Protein AF-A0A225SNB5-F1 (afdb_monomer_lite)

Foldseek 3Di:
DEFEADAPDDRVVVRVVVVCVVVVPDQWYHYALAGIDGDDPDPVNRVVVVVVCCVVVDFDQPFDQADFPEAPCQVVVVVLQKHADPDSLLQCCQAGPLNVVCQQPPVARHLQLCLQQHVGAAEAELPDDSVSSNVSSVVPGQWHRYHSRGIIGGPPRDPSNVVSSVVVSVVSSRDDSPDDGDGDDPVSSCVSHPDDVSVVVVVVD

pLDDT: mean 92.1, std 8.34, range [50.81, 98.38]

Structure (mmCIF, N/CA/C/O backbone):
data_AF-A0A225SNB5-F1
#
_entry.id   AF-A0A225SNB5-F1
#
loop_
_atom_site.group_PDB
_atom_site.id
_atom_site.type_symbol
_atom_site.label_atom_id
_atom_site.label_alt_id
_atom_site.label_comp_id
_atom_site.label_asym_id
_atom_site.label_entity_id
_atom_site.label_seq_id
_atom_site.pdbx_PDB_ins_code
_atom_site.Cartn_x
_atom_site.Cartn_y
_atom_site.Cartn_z
_atom_site.occupancy
_atom_site.B_iso_or_equiv
_atom_site.auth_seq_id
_atom_site.auth_comp_id
_atom_site.auth_asym_id
_atom_site.auth_atom_id
_atom_site.pdbx_PDB_model_num
ATOM 1 N N . MET A 1 1 ? -14.770 7.848 17.553 1.00 93.75 1 MET A N 1
ATOM 2 C CA . MET A 1 1 ? -13.544 8.355 18.218 1.00 93.75 1 MET A CA 1
ATOM 3 C C . MET A 1 1 ? -12.377 8.302 17.244 1.00 93.75 1 MET A C 1
ATOM 5 O O . MET A 1 1 ? -12.422 7.474 16.345 1.00 93.75 1 MET A O 1
ATOM 9 N N . TYR A 1 2 ? -11.371 9.167 17.389 1.00 95.81 2 TYR A N 1
ATOM 10 C CA . TYR A 1 2 ? -10.174 9.181 16.541 1.00 95.81 2 TYR A CA 1
ATOM 11 C C . TYR A 1 2 ? -8.919 9.073 17.408 1.00 95.81 2 TYR A C 1
ATOM 13 O O . TYR A 1 2 ? -8.834 9.749 18.431 1.00 95.81 2 TYR A O 1
ATOM 21 N N . ILE A 1 3 ? -7.979 8.225 17.001 1.00 96.62 3 ILE A N 1
ATOM 22 C CA . ILE A 1 3 ? -6.701 7.987 17.671 1.00 96.62 3 ILE A CA 1
ATOM 23 C C . ILE A 1 3 ? -5.590 8.347 16.690 1.00 96.62 3 ILE A C 1
ATOM 25 O O . ILE A 1 3 ? -5.627 7.922 15.531 1.00 96.62 3 ILE A O 1
ATOM 29 N N . ASP A 1 4 ? -4.615 9.125 17.161 1.00 96.50 4 ASP A N 1
ATOM 30 C CA . ASP A 1 4 ? -3.393 9.411 16.411 1.00 96.50 4 ASP A CA 1
ATOM 31 C C . ASP A 1 4 ? -2.600 8.133 16.104 1.00 96.50 4 ASP A C 1
ATOM 33 O O . ASP A 1 4 ? -2.956 7.029 16.518 1.00 96.50 4 ASP A O 1
ATOM 37 N N . TYR A 1 5 ? -1.539 8.261 15.312 1.00 96.12 5 TYR A N 1
ATOM 38 C CA . TYR A 1 5 ? -0.758 7.096 14.935 1.00 96.12 5 TYR A CA 1
ATOM 39 C C . TYR A 1 5 ? 0.034 6.573 16.138 1.00 96.12 5 TYR A C 1
ATOM 41 O O . TYR A 1 5 ? 0.723 7.324 16.824 1.00 96.12 5 TYR A O 1
ATOM 49 N N . PHE A 1 6 ? -0.051 5.262 16.348 1.00 95.12 6 PHE A N 1
ATOM 50 C CA . PHE A 1 6 ? 0.805 4.503 17.249 1.00 95.12 6 PHE A CA 1
ATOM 51 C C . PHE A 1 6 ? 1.236 3.228 16.530 1.00 95.12 6 PHE A C 1
ATOM 53 O O . PHE A 1 6 ? 0.490 2.674 15.712 1.00 95.12 6 PHE A O 1
ATOM 60 N N . LYS A 1 7 ? 2.431 2.730 16.857 1.00 91.94 7 LYS A N 1
ATOM 61 C CA . LYS A 1 7 ? 2.931 1.471 16.306 1.00 91.94 7 LYS A CA 1
ATOM 62 C C . LYS A 1 7 ? 1.950 0.325 16.623 1.00 91.94 7 LYS A C 1
ATOM 64 O O . LYS A 1 7 ? 1.505 0.221 17.773 1.00 91.94 7 LYS A O 1
ATOM 69 N N . PRO A 1 8 ? 1.599 -0.535 15.643 1.00 92.38 8 PRO A N 1
ATOM 70 C CA . PRO A 1 8 ? 0.761 -1.701 15.898 1.00 92.38 8 PRO A CA 1
ATOM 71 C C . PRO A 1 8 ? 1.320 -2.556 17.041 1.00 92.38 8 PRO A C 1
ATOM 73 O O . PRO A 1 8 ? 2.519 -2.822 17.107 1.00 92.38 8 PRO A O 1
ATOM 76 N N . GLY A 1 9 ? 0.435 -2.997 17.937 1.00 91.00 9 GLY A N 1
ATOM 77 C CA . GLY A 1 9 ? 0.791 -3.769 19.126 1.00 91.00 9 GLY A CA 1
ATOM 78 C C . GLY A 1 9 ? 0.444 -3.041 20.424 1.00 91.00 9 GLY A C 1
ATOM 79 O O . GLY A 1 9 ? -0.611 -2.416 20.536 1.00 91.00 9 GLY A O 1
ATOM 80 N N . ALA A 1 10 ? 1.319 -3.165 21.424 1.00 92.31 10 ALA A N 1
ATOM 81 C CA . ALA A 1 10 ? 1.055 -2.714 22.791 1.00 92.31 10 ALA A CA 1
ATOM 82 C C . ALA A 1 10 ? 0.823 -1.197 22.906 1.00 92.31 10 ALA A C 1
ATOM 84 O O . ALA A 1 10 ? -0.052 -0.775 23.667 1.00 92.31 10 ALA A O 1
ATOM 85 N N . ASP A 1 11 ? 1.558 -0.392 22.135 1.00 94.12 11 ASP A N 1
ATOM 86 C CA . ASP A 1 11 ? 1.460 1.072 22.173 1.00 94.12 11 ASP A CA 1
ATOM 87 C C . ASP A 1 11 ? 0.075 1.531 21.700 1.00 94.12 11 ASP A C 1
ATOM 89 O O . ASP A 1 11 ? -0.633 2.246 22.413 1.00 94.12 11 ASP A O 1
ATOM 93 N N . LEU A 1 12 ? -0.358 1.028 20.539 1.00 95.75 12 LEU A N 1
ATOM 94 C CA . LEU A 1 12 ? -1.687 1.282 19.992 1.00 95.75 12 LEU A CA 1
ATOM 95 C C . LEU A 1 12 ? -2.801 0.774 20.918 1.00 95.75 12 LEU A C 1
ATOM 97 O O . LEU A 1 12 ? -3.754 1.503 21.184 1.00 95.75 12 LEU A O 1
ATOM 101 N N . ALA A 1 13 ? -2.677 -0.446 21.451 1.00 95.31 13 ALA A N 1
ATOM 102 C CA . ALA A 1 13 ? -3.666 -1.007 22.372 1.00 95.31 13 ALA A CA 1
ATOM 103 C C . ALA A 1 13 ? -3.816 -0.151 23.641 1.00 95.31 13 ALA A C 1
ATOM 105 O O . ALA A 1 13 ? -4.933 0.105 24.097 1.00 95.31 13 ALA A O 1
ATOM 106 N N . THR A 1 14 ? -2.700 0.345 24.179 1.00 96.69 14 THR A N 1
ATOM 107 C CA . THR A 1 14 ? -2.699 1.241 25.339 1.00 96.69 14 THR A CA 1
ATOM 108 C C . THR A 1 14 ? -3.377 2.567 25.006 1.00 96.69 14 THR A C 1
ATOM 110 O O . THR A 1 14 ? -4.238 3.010 25.766 1.00 96.69 14 THR A O 1
ATOM 113 N N . ALA A 1 15 ? -3.043 3.182 23.867 1.00 96.06 15 ALA A N 1
ATOM 114 C CA . ALA A 1 15 ? -3.644 4.442 23.433 1.00 96.06 15 ALA A CA 1
ATOM 115 C C . ALA A 1 15 ? -5.166 4.326 23.253 1.00 96.06 15 ALA A C 1
ATOM 117 O O . ALA A 1 15 ? -5.916 5.153 23.776 1.00 96.06 15 ALA A O 1
ATOM 118 N N . VAL A 1 16 ? -5.629 3.261 22.590 1.00 96.06 16 VAL A N 1
ATOM 119 C CA . VAL A 1 16 ? -7.058 2.963 22.424 1.00 96.06 16 VAL A CA 1
ATOM 120 C C . VAL A 1 16 ? -7.731 2.786 23.787 1.00 96.06 16 VAL A C 1
ATOM 122 O O . VAL A 1 16 ? -8.731 3.446 24.065 1.00 96.06 16 VAL A O 1
ATOM 125 N N . PHE A 1 17 ? -7.164 1.964 24.676 1.00 94.94 17 PHE A N 1
ATOM 126 C CA . PHE A 1 17 ? -7.737 1.697 25.997 1.00 94.94 17 PHE A CA 1
ATOM 127 C C . PHE A 1 17 ? -7.892 2.962 26.851 1.00 94.94 17 PHE A C 1
ATOM 129 O O . PHE A 1 17 ? -8.927 3.141 27.494 1.00 94.94 17 PHE A O 1
ATOM 136 N N . GLN A 1 18 ? -6.897 3.856 26.861 1.00 94.56 18 GLN A N 1
ATOM 137 C CA . GLN A 1 18 ? -6.992 5.092 27.645 1.00 94.56 18 GLN A CA 1
ATOM 138 C C . GLN A 1 18 ? -8.097 6.020 27.137 1.00 94.56 18 GLN A C 1
ATOM 140 O O . GLN A 1 18 ? -8.750 6.672 27.945 1.00 94.56 18 GLN A O 1
ATOM 145 N N . GLN A 1 19 ? -8.346 6.052 25.828 1.00 93.56 19 GLN A N 1
ATOM 146 C CA . GLN A 1 19 ? -9.396 6.891 25.253 1.00 93.56 19 GLN A CA 1
ATOM 147 C C . GLN A 1 19 ? -10.796 6.293 25.466 1.00 93.56 19 GLN A C 1
ATOM 149 O O . GLN A 1 19 ? -11.712 7.016 25.858 1.00 93.56 19 GLN A O 1
ATOM 154 N N . ILE A 1 20 ? -10.953 4.969 25.325 1.00 93.75 20 ILE A N 1
ATOM 155 C CA . ILE A 1 20 ? -12.235 4.277 25.570 1.00 93.75 20 ILE A CA 1
ATOM 156 C C . ILE A 1 20 ? -12.733 4.496 27.006 1.00 93.75 20 ILE A C 1
ATOM 158 O O . ILE A 1 20 ? -13.929 4.658 27.216 1.00 93.75 20 ILE A O 1
ATOM 162 N N . LYS A 1 21 ? -11.847 4.584 28.010 1.00 93.44 21 LYS A N 1
ATOM 163 C CA . LYS A 1 21 ? -12.256 4.865 29.404 1.00 93.44 21 LYS A CA 1
ATOM 164 C C . LYS A 1 21 ? -13.084 6.138 29.566 1.00 93.44 21 LYS A C 1
ATOM 166 O O . LYS A 1 21 ? -13.877 6.229 30.500 1.00 93.44 21 LYS A O 1
ATOM 171 N N . HIS A 1 22 ? -12.867 7.125 28.704 1.00 93.00 22 HIS A N 1
ATOM 172 C CA . HIS A 1 22 ? -13.586 8.395 28.738 1.00 93.00 22 HIS A CA 1
ATOM 173 C C . HIS A 1 22 ? -14.871 8.369 27.901 1.00 93.00 22 HIS A C 1
ATOM 175 O O . HIS A 1 22 ? -15.722 9.237 28.078 1.00 93.00 22 HIS A O 1
ATOM 181 N N . VAL A 1 23 ? -15.020 7.380 27.013 1.00 91.81 23 VAL A N 1
ATOM 182 C CA . VAL A 1 23 ? -16.173 7.193 26.124 1.00 91.81 23 VAL A CA 1
ATOM 183 C C . VAL A 1 23 ? -16.499 5.691 26.050 1.00 91.81 23 VAL A C 1
ATOM 185 O O . VAL A 1 23 ? -16.199 5.051 25.042 1.00 91.81 23 VAL A O 1
ATOM 188 N N . PRO A 1 24 ? -17.055 5.096 27.123 1.00 84.94 24 PRO A N 1
ATOM 189 C CA . PRO A 1 24 ? -17.198 3.641 27.234 1.00 84.94 24 PRO A CA 1
ATOM 190 C C . PRO A 1 24 ? -18.143 3.042 26.186 1.00 84.94 24 PRO A C 1
ATOM 192 O O . PRO A 1 24 ? -17.931 1.911 25.765 1.00 84.94 24 PRO A O 1
ATOM 195 N N . ASP A 1 25 ? -19.120 3.819 25.713 1.00 90.44 25 ASP A N 1
ATOM 196 C CA . ASP A 1 25 ? -20.120 3.388 24.726 1.00 90.44 25 ASP A CA 1
ATOM 197 C C . ASP A 1 25 ? -19.675 3.653 23.272 1.00 90.44 25 ASP A C 1
ATOM 199 O O . ASP A 1 25 ? -20.495 3.786 22.363 1.00 90.44 25 ASP A O 1
ATOM 203 N N . VAL A 1 26 ? -18.368 3.814 23.026 1.00 94.38 26 VAL A N 1
ATOM 204 C CA . VAL A 1 26 ? -17.851 4.057 21.674 1.00 94.38 26 VAL A CA 1
ATOM 205 C C . VAL A 1 26 ? -17.952 2.802 20.803 1.00 94.38 26 VAL A C 1
ATOM 207 O O . VAL A 1 26 ? -17.266 1.811 21.021 1.00 94.38 26 VAL A O 1
ATOM 210 N N . GLU A 1 27 ? -18.755 2.879 19.745 1.00 95.44 27 GLU A N 1
ATOM 211 C CA . GLU A 1 27 ? -18.908 1.790 18.769 1.00 95.44 27 GLU A CA 1
ATOM 212 C C . GLU A 1 27 ? -17.786 1.770 17.713 1.00 95.44 27 GLU A C 1
ATOM 214 O O . GLU A 1 27 ? -17.454 0.719 17.170 1.00 95.44 27 GLU A O 1
ATOM 219 N N . VAL A 1 28 ? -17.198 2.933 17.393 1.00 97.06 28 VAL A N 1
ATOM 220 C CA . VAL A 1 28 ? -16.209 3.076 16.308 1.00 97.06 28 VAL A CA 1
ATOM 221 C C . VAL A 1 28 ? -14.996 3.892 16.740 1.00 97.06 28 VAL A C 1
ATOM 223 O O . VAL A 1 28 ? -15.100 5.066 17.132 1.00 97.06 28 VAL A O 1
ATOM 226 N N . VAL A 1 29 ? -13.820 3.292 16.572 1.00 97.31 29 VAL A N 1
ATOM 227 C CA . VAL A 1 29 ? -12.518 3.919 16.798 1.00 97.31 29 VAL A CA 1
ATOM 228 C C . VAL A 1 29 ? -11.741 3.967 15.489 1.00 97.31 29 VAL A C 1
ATOM 230 O O . VAL A 1 29 ? -11.302 2.939 14.988 1.00 97.31 29 VAL A O 1
ATOM 233 N N . PHE A 1 30 ? -11.550 5.163 14.938 1.00 97.12 30 PHE A N 1
ATOM 234 C CA . PHE A 1 30 ? -10.682 5.387 13.786 1.00 97.12 30 PHE A CA 1
ATOM 235 C C . PHE A 1 30 ? -9.234 5.520 14.241 1.00 97.12 30 PHE A C 1
ATOM 237 O O . PHE A 1 30 ? -8.935 6.269 15.171 1.00 97.12 30 PHE A O 1
ATOM 244 N N . LEU A 1 31 ? -8.346 4.810 13.559 1.00 96.94 31 LEU A N 1
ATOM 245 C CA . LEU A 1 31 ? -6.921 4.754 13.837 1.00 96.94 31 LEU A CA 1
ATOM 246 C C . LEU A 1 31 ? -6.179 5.409 12.675 1.00 96.94 31 LEU A C 1
ATOM 248 O O . LEU A 1 31 ? -6.214 4.914 11.541 1.00 96.94 31 LEU A O 1
ATOM 252 N N . LYS A 1 32 ? -5.519 6.535 12.951 1.00 96.25 32 LYS A N 1
ATOM 253 C CA . LYS A 1 32 ? -4.718 7.257 11.963 1.00 96.25 32 LYS A CA 1
ATOM 254 C C . LYS A 1 32 ? -3.707 6.314 11.309 1.00 96.25 32 LYS A C 1
ATOM 256 O O . LYS A 1 32 ? -2.982 5.615 12.010 1.00 96.25 32 LYS A O 1
ATOM 261 N N . ASN A 1 33 ? -3.668 6.308 9.974 1.00 95.00 33 ASN A N 1
ATOM 262 C CA . ASN A 1 33 ? -2.740 5.488 9.185 1.00 95.00 33 ASN A CA 1
ATOM 263 C C . ASN A 1 33 ? -2.816 3.975 9.499 1.00 95.00 33 ASN A C 1
ATOM 265 O O . ASN A 1 33 ? -1.839 3.258 9.327 1.00 95.00 33 ASN A O 1
ATOM 269 N N . HIS A 1 34 ? -3.979 3.480 9.940 1.00 94.00 34 HIS A N 1
ATOM 270 C CA . HIS A 1 34 ? -4.204 2.063 10.259 1.00 94.00 34 HIS A CA 1
ATOM 271 C C . HIS A 1 34 ? -5.532 1.547 9.713 1.00 94.00 34 HIS A C 1
ATOM 273 O O . HIS A 1 34 ? -5.556 0.623 8.909 1.00 94.00 34 HIS A O 1
ATOM 279 N N . GLY A 1 35 ? -6.647 2.138 10.145 1.00 92.88 35 GLY A N 1
ATOM 280 C CA . GLY A 1 35 ? -7.977 1.613 9.844 1.00 92.88 35 GLY A CA 1
ATOM 281 C C . GLY A 1 35 ? -8.999 1.990 10.907 1.00 92.88 35 GLY A C 1
ATOM 282 O O . GLY A 1 35 ? -8.974 3.100 11.436 1.00 92.88 35 GLY A O 1
ATOM 283 N N . ALA A 1 36 ? -9.910 1.073 11.223 1.00 95.69 36 ALA A N 1
ATOM 284 C CA . ALA A 1 36 ? -10.910 1.271 12.264 1.00 95.69 36 ALA A CA 1
ATOM 285 C C . ALA A 1 36 ? -11.127 -0.004 13.084 1.00 95.69 36 ALA A C 1
ATOM 287 O O . ALA A 1 36 ? -11.029 -1.112 12.563 1.00 95.69 36 ALA A O 1
ATOM 288 N N . VAL A 1 37 ? -11.459 0.173 14.360 1.00 95.75 37 VAL A N 1
ATOM 289 C CA . VAL A 1 37 ? -11.952 -0.879 15.253 1.00 95.75 37 VAL A CA 1
ATOM 290 C C . VAL A 1 37 ? -13.430 -0.619 15.504 1.00 95.75 37 VAL A C 1
ATOM 292 O O . VAL A 1 37 ? -13.813 0.507 15.830 1.00 95.75 37 VAL A O 1
ATOM 295 N N . ILE A 1 38 ? -14.246 -1.657 15.334 1.00 96.56 38 ILE A N 1
ATOM 296 C CA . ILE A 1 38 ? -15.695 -1.608 15.530 1.00 96.56 38 ILE A CA 1
ATOM 297 C C . ILE A 1 38 ? -16.048 -2.554 16.675 1.00 96.56 38 ILE A C 1
ATOM 299 O O . ILE A 1 38 ? -15.651 -3.719 16.656 1.00 96.56 38 ILE A O 1
ATOM 303 N N . GLY A 1 39 ? -16.769 -2.037 17.664 1.00 94.50 39 GLY A N 1
ATOM 304 C CA . GLY A 1 39 ? -17.317 -2.797 18.781 1.00 94.50 39 GLY A CA 1
ATOM 305 C C . GLY A 1 39 ? -18.839 -2.876 18.697 1.00 94.50 39 GLY A C 1
ATOM 306 O O . GLY A 1 39 ? -19.487 -1.950 18.214 1.00 94.50 39 GLY A O 1
ATOM 307 N N . GLY A 1 40 ? -19.395 -3.984 19.171 1.00 94.19 40 GLY A N 1
ATOM 308 C CA . GLY A 1 40 ? -20.830 -4.220 19.279 1.00 94.19 40 GLY A CA 1
ATOM 309 C C . GLY A 1 40 ? -21.096 -5.408 20.200 1.00 94.19 40 GLY A C 1
ATOM 310 O O . GLY A 1 40 ? -20.180 -6.180 20.494 1.00 94.19 40 GLY A O 1
ATOM 311 N N . ASP A 1 41 ? -22.336 -5.540 20.661 1.00 95.56 41 ASP A N 1
ATOM 312 C CA . ASP A 1 41 ? -22.747 -6.613 21.579 1.00 95.56 41 ASP A CA 1
ATOM 313 C C . ASP A 1 41 ? -22.726 -7.996 20.905 1.00 95.56 41 ASP A C 1
ATOM 315 O O . ASP A 1 41 ? -22.591 -9.028 21.563 1.00 95.56 41 ASP A O 1
ATOM 319 N N . ASP A 1 42 ? -22.842 -8.017 19.577 1.00 97.00 42 ASP A N 1
ATOM 320 C CA . ASP A 1 42 ? -22.893 -9.214 18.751 1.00 97.00 42 ASP A CA 1
ATOM 321 C C . ASP A 1 42 ? -22.366 -8.951 17.327 1.00 97.00 42 ASP A C 1
ATOM 323 O O . ASP A 1 42 ? -21.997 -7.841 16.942 1.00 97.00 42 ASP A O 1
ATOM 327 N N . VAL A 1 43 ? -22.312 -10.003 16.512 1.00 97.62 43 VAL A N 1
ATOM 328 C CA . VAL A 1 43 ? -21.827 -9.903 15.127 1.00 97.62 43 VAL A CA 1
ATOM 329 C C . VAL A 1 43 ? -22.758 -9.051 14.253 1.00 97.62 43 VAL A C 1
ATOM 331 O O . VAL A 1 43 ? -22.285 -8.366 13.347 1.00 97.62 43 VAL A O 1
ATOM 334 N N . GLU A 1 44 ? -24.067 -9.068 14.515 1.00 98.12 44 GLU A N 1
ATOM 335 C CA . GLU A 1 44 ? -25.062 -8.349 13.712 1.00 98.12 44 GLU A CA 1
ATOM 336 C C . GLU A 1 44 ? -24.939 -6.830 13.887 1.00 98.12 44 GLU A C 1
ATOM 338 O O . GLU A 1 44 ? -24.955 -6.076 12.910 1.00 98.12 44 GLU A O 1
ATOM 343 N N . SER A 1 45 ? -24.742 -6.372 15.121 1.00 97.19 45 SER A N 1
ATOM 344 C CA . SER A 1 45 ? -24.487 -4.969 15.443 1.00 97.19 45 SER A CA 1
ATOM 345 C C . SER A 1 45 ? -23.193 -4.465 14.800 1.00 97.19 45 SER A C 1
ATOM 347 O O . SER A 1 45 ? -23.209 -3.399 14.178 1.00 97.19 45 SER A O 1
ATOM 349 N N . VAL A 1 46 ? -22.109 -5.247 14.852 1.00 97.75 46 VAL A N 1
ATOM 350 C CA . VAL A 1 46 ? -20.843 -4.913 14.179 1.00 97.75 46 VAL A CA 1
ATOM 351 C C . VAL A 1 46 ? -21.022 -4.829 12.659 1.00 97.75 46 VAL A C 1
ATOM 353 O O . VAL A 1 46 ? -20.573 -3.855 12.051 1.00 97.75 46 VAL A O 1
ATOM 356 N N . ASP A 1 47 ? -21.711 -5.790 12.035 1.00 97.81 47 ASP A N 1
ATOM 357 C CA . ASP A 1 47 ? -21.978 -5.778 10.587 1.00 97.81 47 ASP A CA 1
ATOM 358 C C . ASP A 1 47 ? -22.829 -4.566 10.175 1.00 97.81 47 ASP A C 1
ATOM 360 O O . ASP A 1 47 ? -22.524 -3.888 9.190 1.00 97.81 47 ASP A O 1
ATOM 364 N N . ARG A 1 48 ? -23.853 -4.220 10.964 1.00 98.12 48 ARG A N 1
ATOM 365 C CA . ARG A 1 48 ? -24.669 -3.016 10.750 1.00 98.12 48 ARG A CA 1
ATOM 366 C C . ARG A 1 48 ? -23.813 -1.749 10.759 1.00 98.12 48 ARG A C 1
ATOM 368 O O . ARG A 1 48 ? -23.963 -0.908 9.870 1.00 98.12 48 ARG A O 1
ATOM 375 N N . ILE A 1 49 ? -22.928 -1.601 11.747 1.00 97.75 49 ILE A N 1
ATOM 376 C CA . ILE A 1 49 ? -22.032 -0.442 11.853 1.00 97.75 49 ILE A CA 1
ATOM 377 C C . ILE A 1 49 ? -21.052 -0.418 10.677 1.00 97.75 49 ILE A C 1
ATOM 379 O O . ILE A 1 49 ? -20.870 0.625 10.051 1.00 97.75 49 ILE A O 1
ATOM 383 N N . LEU A 1 50 ? -20.467 -1.563 10.321 1.00 97.50 50 LEU A N 1
ATOM 384 C CA . LEU A 1 50 ? -19.563 -1.675 9.180 1.00 97.50 50 LEU A CA 1
ATOM 385 C C . LEU A 1 50 ? -20.242 -1.232 7.877 1.00 97.50 50 LEU A C 1
ATOM 387 O O . LEU A 1 50 ? -19.685 -0.416 7.144 1.00 97.50 50 LEU A O 1
ATOM 391 N N . ARG A 1 51 ? -21.463 -1.705 7.599 1.00 97.38 51 ARG A N 1
ATOM 392 C CA . ARG A 1 51 ? -22.235 -1.284 6.416 1.00 97.38 51 ARG A CA 1
ATOM 393 C C . ARG A 1 51 ? -22.528 0.211 6.422 1.00 97.38 51 ARG A C 1
ATOM 395 O O . ARG A 1 51 ? -22.417 0.850 5.376 1.00 97.38 51 ARG A O 1
ATOM 402 N N . LEU A 1 52 ? -22.874 0.768 7.584 1.00 97.31 52 LEU A N 1
ATOM 403 C CA . LEU A 1 52 ? -23.088 2.204 7.740 1.00 97.31 52 LEU A CA 1
ATOM 404 C C . LEU A 1 52 ? -21.815 2.987 7.398 1.00 97.31 52 LEU A C 1
ATOM 406 O O . LEU A 1 52 ? -21.886 3.944 6.633 1.00 97.31 52 LEU A O 1
ATOM 410 N N . LEU A 1 53 ? -20.657 2.561 7.910 1.00 96.31 53 LEU A N 1
ATOM 411 C CA . LEU A 1 53 ? -19.369 3.192 7.621 1.00 96.31 53 LEU A CA 1
ATOM 412 C C . LEU A 1 53 ? -19.007 3.098 6.139 1.00 96.31 53 LEU A C 1
ATOM 414 O O . LEU A 1 53 ? -18.638 4.108 5.550 1.00 96.31 53 LEU A O 1
ATOM 418 N N . ILE A 1 54 ? -19.160 1.922 5.522 1.00 94.88 54 ILE A N 1
ATOM 419 C CA . ILE A 1 54 ? -18.901 1.726 4.089 1.00 94.88 54 ILE A CA 1
ATOM 420 C C . ILE A 1 54 ? -19.774 2.667 3.256 1.00 94.88 54 ILE A C 1
ATOM 422 O O . ILE A 1 54 ? -19.272 3.317 2.343 1.00 94.88 54 ILE A O 1
ATOM 426 N N . SER A 1 55 ? -21.065 2.776 3.585 1.00 95.62 55 SER A N 1
ATOM 427 C CA . SER A 1 55 ? -21.984 3.667 2.875 1.00 95.62 55 SER A CA 1
ATOM 428 C C . SER A 1 55 ? -21.661 5.145 3.106 1.00 95.62 55 SER A C 1
ATOM 430 O O . SER A 1 55 ? -21.758 5.935 2.171 1.00 95.62 55 SER A O 1
ATOM 432 N N . ALA A 1 56 ? -21.310 5.535 4.332 1.00 95.31 56 ALA A N 1
ATOM 433 C CA . ALA A 1 56 ? -21.054 6.928 4.692 1.00 95.31 56 ALA A CA 1
ATOM 434 C C . ALA A 1 56 ? -19.699 7.440 4.179 1.00 95.31 56 ALA A C 1
ATOM 436 O O . ALA A 1 56 ? -19.556 8.627 3.900 1.00 95.31 56 ALA A O 1
ATOM 437 N N . LEU A 1 57 ? -18.710 6.551 4.063 1.00 92.19 57 LEU A N 1
ATOM 438 C CA . LEU A 1 57 ? -17.344 6.860 3.630 1.00 92.19 57 LEU A CA 1
ATOM 439 C C . LEU A 1 57 ? -17.089 6.479 2.170 1.00 92.19 57 LEU A C 1
ATOM 441 O O . LEU A 1 57 ? -15.940 6.462 1.726 1.00 92.19 57 LEU A O 1
ATOM 445 N N . GLN A 1 58 ? -18.140 6.159 1.416 1.00 88.94 58 GLN A N 1
ATOM 446 C CA . GLN A 1 58 ? -18.008 5.817 0.012 1.00 88.94 58 GLN A CA 1
ATOM 447 C C . GLN A 1 58 ? -17.462 7.013 -0.774 1.00 88.94 58 GLN A C 1
ATOM 449 O O . GLN A 1 58 ? -18.025 8.107 -0.764 1.00 88.94 58 GLN A O 1
ATOM 454 N N . THR A 1 59 ? -16.370 6.787 -1.495 1.00 87.56 59 THR A N 1
ATOM 455 C CA . THR A 1 59 ? -15.729 7.785 -2.348 1.00 87.56 59 THR A CA 1
ATOM 456 C C . THR A 1 59 ? -15.860 7.403 -3.816 1.00 87.56 59 THR A C 1
ATOM 458 O O . THR A 1 59 ? -15.892 6.224 -4.181 1.00 87.56 59 THR A O 1
ATOM 461 N N . ALA A 1 60 ? -15.943 8.418 -4.676 1.00 86.94 60 ALA A N 1
ATOM 462 C CA . ALA A 1 60 ? -15.775 8.220 -6.108 1.00 86.94 60 ALA A CA 1
ATOM 463 C C . ALA A 1 60 ? -14.317 7.839 -6.418 1.00 86.94 60 ALA A C 1
ATOM 465 O O . ALA A 1 60 ? -13.410 8.120 -5.634 1.00 86.94 60 ALA A O 1
ATOM 466 N N . VAL A 1 61 ? -14.095 7.230 -7.581 1.00 86.75 61 VAL A N 1
ATOM 467 C CA . VAL A 1 61 ? -12.757 6.973 -8.128 1.00 86.75 61 VAL A CA 1
ATOM 468 C C . VAL A 1 61 ? -12.468 8.077 -9.149 1.00 86.75 61 VAL A C 1
ATOM 470 O O . VAL A 1 61 ? -12.932 7.967 -10.282 1.00 86.75 61 VAL A O 1
ATOM 473 N N . PRO A 1 62 ? -11.799 9.183 -8.762 1.00 83.25 62 PRO A N 1
ATOM 474 C CA . PRO A 1 62 ? -11.538 10.297 -9.673 1.00 83.25 62 PRO A CA 1
ATOM 475 C C . PRO A 1 62 ? -10.420 10.019 -10.683 1.00 83.25 62 PRO A C 1
ATOM 477 O O . PRO A 1 62 ? -10.270 10.786 -11.628 1.00 83.25 62 PRO A O 1
ATOM 480 N N . VAL A 1 63 ? -9.600 8.983 -10.472 1.00 82.25 63 VAL A N 1
ATOM 481 C CA . VAL A 1 63 ? -8.437 8.710 -11.325 1.00 82.25 63 VAL A CA 1
ATOM 482 C C . VAL A 1 63 ? -8.870 8.108 -12.659 1.00 82.25 63 VAL A C 1
ATOM 484 O O . VAL A 1 63 ? -9.523 7.065 -12.700 1.00 82.25 63 VAL A O 1
ATOM 487 N N . GLU A 1 64 ? -8.457 8.746 -13.751 1.00 85.38 64 GLU A N 1
ATOM 488 C CA . GLU A 1 64 ? -8.659 8.232 -15.103 1.00 85.38 64 GLU A CA 1
ATOM 489 C C . GLU A 1 64 ? -7.671 7.103 -15.428 1.00 85.38 64 GLU A C 1
ATOM 491 O O . GLU A 1 64 ? -6.485 7.156 -15.092 1.00 85.38 64 GLU A O 1
ATOM 496 N N . ILE A 1 65 ? -8.164 6.070 -16.115 1.00 87.50 65 ILE A N 1
ATOM 497 C CA . ILE A 1 65 ? -7.347 4.934 -16.547 1.00 87.50 65 ILE A CA 1
ATOM 498 C C . ILE A 1 65 ? -6.456 5.372 -17.710 1.00 87.50 65 ILE A C 1
ATOM 500 O O . ILE A 1 65 ? -6.937 5.783 -18.765 1.00 87.50 65 ILE A O 1
ATOM 504 N N . THR A 1 66 ? -5.149 5.208 -17.537 1.00 90.69 66 THR A N 1
ATOM 505 C CA . THR A 1 66 ? -4.140 5.476 -18.558 1.00 90.69 66 THR A CA 1
ATOM 506 C C . THR A 1 66 ? -3.829 4.209 -19.347 1.00 90.69 66 THR A C 1
ATOM 508 O O . THR A 1 66 ? -3.588 3.142 -18.776 1.00 90.69 66 THR A O 1
ATOM 511 N N . GLN A 1 67 ? -3.818 4.321 -20.675 1.00 85.19 67 GLN A N 1
ATOM 512 C CA . GLN A 1 67 ? -3.451 3.211 -21.552 1.00 85.19 67 GLN A CA 1
ATOM 513 C C . GLN A 1 67 ? -1.924 3.043 -21.610 1.00 85.19 67 GLN A C 1
ATOM 515 O O . GLN A 1 67 ? -1.200 4.040 -21.702 1.00 85.19 67 GLN A O 1
ATOM 520 N N . PRO A 1 68 ? -1.409 1.803 -21.583 1.00 81.38 68 PRO A N 1
ATOM 521 C CA . PRO A 1 68 ? 0.021 1.560 -21.702 1.00 81.38 68 PRO A CA 1
ATOM 522 C C . PRO A 1 68 ? 0.517 1.911 -23.111 1.00 81.38 68 PRO A C 1
ATOM 524 O O . PRO A 1 68 ? -0.074 1.509 -24.112 1.00 81.38 68 PRO A O 1
ATOM 527 N N . HIS A 1 69 ? 1.661 2.592 -23.201 1.00 79.62 69 HIS A N 1
ATOM 528 C CA . HIS A 1 69 ? 2.314 2.933 -24.476 1.00 79.62 69 HIS A CA 1
ATOM 529 C C . HIS A 1 69 ? 3.323 1.854 -24.930 1.00 79.62 69 HIS A C 1
ATOM 531 O O . HIS A 1 69 ? 4.248 2.126 -25.702 1.00 79.62 69 HIS A O 1
ATOM 537 N N . GLY A 1 70 ? 3.143 0.621 -24.442 1.00 83.12 70 GLY A N 1
ATOM 538 C CA . GLY A 1 70 ? 4.066 -0.508 -24.580 1.00 83.12 70 GLY A CA 1
ATOM 539 C C . GLY A 1 70 ? 4.855 -0.789 -23.297 1.00 83.12 70 GLY A C 1
ATOM 540 O O . GLY A 1 70 ? 4.759 -0.034 -22.339 1.00 83.12 70 GLY A O 1
ATOM 541 N N . ARG A 1 71 ? 5.613 -1.897 -23.292 1.00 88.44 71 ARG A N 1
ATOM 542 C CA . ARG A 1 71 ? 6.498 -2.307 -22.188 1.00 88.44 71 ARG A CA 1
ATOM 543 C C . ARG A 1 71 ? 7.962 -2.355 -22.633 1.00 88.44 71 ARG A C 1
ATOM 545 O O . ARG A 1 71 ? 8.492 -3.417 -22.959 1.00 88.44 71 ARG A O 1
ATOM 552 N N . ARG A 1 72 ? 8.606 -1.195 -22.712 1.00 90.25 72 ARG A N 1
ATOM 553 C CA . ARG A 1 72 ? 9.987 -1.003 -23.182 1.00 90.25 72 ARG A CA 1
ATOM 554 C C . ARG A 1 72 ? 11.008 -1.657 -22.255 1.00 90.25 72 ARG A C 1
ATOM 556 O O . ARG A 1 72 ? 12.014 -2.174 -22.738 1.00 90.25 72 ARG A O 1
ATOM 563 N N . CYS A 1 73 ? 10.753 -1.670 -20.947 1.00 91.50 73 CYS A N 1
ATOM 564 C CA . CYS A 1 73 ? 11.676 -2.229 -19.960 1.00 91.50 73 CYS A CA 1
ATOM 565 C C . CYS A 1 73 ? 11.474 -3.732 -19.722 1.00 91.50 73 CYS A C 1
ATOM 567 O O . CYS A 1 73 ? 12.335 -4.355 -19.101 1.00 91.50 73 CYS A O 1
ATOM 569 N N . ALA A 1 74 ? 10.402 -4.341 -20.246 1.00 92.62 74 ALA A N 1
ATOM 570 C CA . ALA A 1 74 ? 10.052 -5.729 -19.939 1.00 92.62 74 ALA A CA 1
ATOM 571 C C . ALA A 1 74 ? 11.139 -6.734 -20.310 1.00 92.62 74 ALA A C 1
ATOM 573 O O . ALA A 1 74 ? 11.463 -7.599 -19.501 1.00 92.62 74 ALA A O 1
ATOM 574 N N . ALA A 1 75 ? 11.737 -6.608 -21.497 1.00 93.94 75 ALA A N 1
ATOM 575 C CA . ALA A 1 75 ? 12.798 -7.519 -21.917 1.00 93.94 75 ALA A CA 1
ATOM 576 C C . ALA A 1 75 ? 14.014 -7.440 -20.977 1.00 93.94 75 ALA A C 1
ATOM 578 O O . ALA A 1 75 ? 14.540 -8.466 -20.558 1.00 93.94 75 ALA A O 1
ATOM 579 N N . VAL A 1 76 ? 14.429 -6.227 -20.596 1.00 95.00 76 VAL A N 1
ATOM 580 C CA . VAL A 1 76 ? 15.589 -6.020 -19.717 1.00 95.00 76 VAL A CA 1
ATOM 581 C C . VAL A 1 76 ? 15.291 -6.517 -18.304 1.00 95.00 76 VAL A C 1
ATOM 583 O O . VAL A 1 76 ? 16.062 -7.306 -17.762 1.00 95.00 76 VAL A O 1
ATOM 586 N N . LEU A 1 77 ? 14.161 -6.117 -17.719 1.00 95.69 77 LEU A N 1
ATOM 587 C CA . LEU A 1 77 ? 13.775 -6.532 -16.370 1.00 95.69 77 LEU A CA 1
ATOM 588 C C . LEU A 1 77 ? 13.543 -8.046 -16.268 1.00 95.69 77 LEU A C 1
ATOM 590 O O . LEU A 1 77 ? 13.944 -8.642 -15.272 1.00 95.69 77 LEU A O 1
ATOM 594 N N . SER A 1 78 ? 13.047 -8.687 -17.330 1.00 96.06 78 SER A N 1
ATOM 595 C CA . SER A 1 78 ? 12.954 -10.149 -17.417 1.00 96.06 78 SER A CA 1
ATOM 596 C C . SER A 1 78 ? 14.317 -10.826 -17.308 1.00 96.06 78 SER A C 1
ATOM 598 O O . SER A 1 78 ? 14.476 -11.751 -16.512 1.00 96.06 78 SER A O 1
ATOM 600 N N . THR A 1 79 ? 15.345 -10.314 -17.997 1.00 96.50 79 THR A N 1
ATOM 601 C CA . THR A 1 79 ? 16.720 -10.832 -17.833 1.00 96.50 79 THR A CA 1
ATOM 602 C C . THR A 1 79 ? 17.317 -10.575 -16.449 1.00 96.50 79 THR A C 1
ATOM 604 O O . THR A 1 79 ? 18.279 -11.236 -16.065 1.00 96.50 79 THR A O 1
ATOM 607 N N . LEU A 1 80 ? 16.750 -9.628 -15.699 1.00 95.81 80 LEU A N 1
ATOM 608 C CA . LEU A 1 80 ? 17.138 -9.292 -14.331 1.00 95.81 80 LEU A CA 1
ATOM 609 C C . LEU A 1 80 ? 16.250 -9.974 -13.272 1.00 95.81 80 LEU A C 1
ATOM 611 O O . LEU A 1 80 ? 16.386 -9.674 -12.089 1.00 95.81 80 LEU A O 1
ATOM 615 N N . GLY A 1 81 ? 15.370 -10.899 -13.674 1.00 96.12 81 GLY A N 1
ATOM 616 C CA . GLY A 1 81 ? 14.566 -11.705 -12.753 1.00 96.12 81 GLY A CA 1
ATOM 617 C C . GLY A 1 81 ? 13.244 -11.071 -12.312 1.00 96.12 81 GLY A C 1
ATOM 618 O O . GLY A 1 81 ? 12.711 -11.473 -11.284 1.00 96.12 81 GLY A O 1
ATOM 619 N N . TYR A 1 82 ? 12.717 -10.102 -13.064 1.00 97.88 82 TYR A N 1
ATOM 620 C CA . TYR A 1 82 ? 11.399 -9.504 -12.838 1.00 97.88 82 TYR A CA 1
ATOM 621 C C . TYR A 1 82 ? 10.476 -9.739 -14.029 1.00 97.88 82 TYR A C 1
ATOM 623 O O . TYR A 1 82 ? 10.874 -9.609 -15.181 1.00 97.88 82 TYR A O 1
ATOM 631 N N . GLU A 1 83 ? 9.208 -10.006 -13.763 1.00 97.00 83 GLU A N 1
ATOM 632 C CA . GLU A 1 83 ? 8.181 -10.183 -14.783 1.00 97.00 83 GLU A CA 1
ATOM 633 C C . GLU A 1 83 ? 7.181 -9.028 -14.777 1.00 97.00 83 GLU A C 1
ATOM 635 O O . GLU A 1 83 ? 7.008 -8.322 -13.785 1.00 97.00 83 GLU A O 1
ATOM 640 N N . ALA A 1 84 ? 6.525 -8.808 -15.912 1.00 96.69 84 ALA A N 1
ATOM 641 C CA . ALA A 1 84 ? 5.449 -7.834 -16.015 1.00 96.69 84 ALA A CA 1
ATOM 642 C C . ALA A 1 84 ? 4.270 -8.242 -15.116 1.00 96.69 84 ALA A C 1
ATOM 644 O O . ALA A 1 84 ? 3.785 -9.368 -15.207 1.00 96.69 84 ALA A O 1
ATOM 645 N N . CYS A 1 85 ? 3.769 -7.318 -14.292 1.00 96.31 85 CYS A N 1
ATOM 646 C CA . CYS A 1 85 ? 2.566 -7.551 -13.500 1.00 96.31 85 CYS A CA 1
ATOM 647 C C . CYS A 1 85 ? 1.346 -7.678 -14.423 1.00 96.31 85 CYS A C 1
ATOM 649 O O . CYS A 1 85 ? 1.054 -6.765 -15.204 1.00 96.31 85 CYS A O 1
ATOM 651 N N . GLY A 1 86 ? 0.633 -8.801 -14.320 1.00 93.44 86 GLY A N 1
ATOM 652 C CA . GLY A 1 86 ? -0.550 -9.099 -15.134 1.00 93.44 86 GLY A CA 1
ATOM 653 C C . GLY A 1 86 ? -1.839 -8.397 -14.694 1.00 93.44 86 GLY A C 1
ATOM 654 O O . GLY A 1 86 ? -2.856 -8.554 -15.358 1.00 93.44 86 GLY A O 1
ATOM 655 N N . ASP A 1 87 ? -1.827 -7.646 -13.587 1.00 95.06 87 ASP A N 1
ATOM 656 C CA . ASP A 1 87 ? -2.993 -6.893 -13.115 1.00 95.06 87 ASP A CA 1
ATOM 657 C C . ASP A 1 87 ? -2.988 -5.473 -13.707 1.00 95.06 87 ASP A C 1
ATOM 659 O O . ASP A 1 87 ? -2.200 -4.608 -13.314 1.00 95.06 87 ASP A O 1
ATOM 663 N N . ASP A 1 88 ? -3.874 -5.229 -14.675 1.00 94.00 88 ASP A N 1
ATOM 664 C CA . ASP A 1 88 ? -3.997 -3.947 -15.383 1.00 94.00 88 ASP A CA 1
ATOM 665 C C . ASP A 1 88 ? -4.297 -2.766 -14.454 1.00 94.00 88 ASP A C 1
ATOM 667 O O . ASP A 1 88 ? -3.815 -1.654 -14.692 1.00 94.00 88 ASP A O 1
ATOM 671 N N . SER A 1 89 ? -5.039 -3.003 -13.371 1.00 95.56 89 SER A N 1
ATOM 672 C CA . SER A 1 89 ? -5.338 -1.974 -12.380 1.00 95.56 89 SER A CA 1
ATOM 673 C C . SER A 1 89 ? -4.080 -1.601 -11.602 1.00 95.56 89 SER A C 1
ATOM 675 O O . SER A 1 89 ? -3.779 -0.419 -11.468 1.00 95.56 89 SER A O 1
ATOM 677 N N . LEU A 1 90 ? -3.279 -2.578 -11.162 1.00 97.31 90 LEU A N 1
ATOM 678 C CA . LEU A 1 90 ? -2.009 -2.290 -10.481 1.00 97.31 90 LEU A CA 1
ATOM 679 C C . LEU A 1 90 ? -1.011 -1.575 -11.392 1.00 97.31 90 LEU A C 1
ATOM 681 O O . LEU A 1 90 ? -0.289 -0.695 -10.925 1.00 97.31 90 LEU A O 1
ATOM 685 N N . ASN A 1 91 ? -1.004 -1.880 -12.694 1.00 97.19 91 ASN A N 1
ATOM 686 C CA . ASN A 1 91 ? -0.166 -1.162 -13.656 1.00 97.19 91 ASN A CA 1
ATOM 687 C C . ASN A 1 91 ? -0.448 0.352 -13.672 1.00 97.19 91 ASN A C 1
ATOM 689 O O . ASN A 1 91 ? 0.477 1.130 -13.910 1.00 97.19 91 ASN A O 1
ATOM 693 N N . GLN A 1 92 ? -1.663 0.797 -13.325 1.00 96.69 92 GLN A N 1
ATOM 694 C CA . GLN A 1 92 ? -1.989 2.225 -13.221 1.00 96.69 92 GLN A CA 1
ATOM 695 C C . GLN A 1 92 ? -1.117 2.977 -12.212 1.00 96.69 92 GLN A C 1
ATOM 697 O O . GLN A 1 92 ? -0.873 4.161 -12.418 1.00 96.69 92 GLN A O 1
ATOM 702 N N . LEU A 1 93 ? -0.577 2.307 -11.184 1.00 97.19 93 LEU A N 1
ATOM 703 C CA . LEU A 1 93 ? 0.365 2.920 -10.239 1.00 97.19 93 LEU A CA 1
ATOM 704 C C . LEU A 1 93 ? 1.592 3.525 -10.935 1.00 97.19 93 LEU A C 1
ATOM 706 O O . LEU A 1 93 ? 2.139 4.513 -10.457 1.00 97.19 93 LEU A O 1
ATOM 710 N N . ALA A 1 94 ? 2.016 2.942 -12.057 1.00 97.06 94 ALA A N 1
ATOM 711 C CA . ALA A 1 94 ? 3.154 3.414 -12.838 1.00 97.06 94 ALA A CA 1
ATOM 712 C C . ALA A 1 94 ? 2.747 4.116 -14.148 1.00 97.06 94 ALA A C 1
ATOM 714 O O . ALA A 1 94 ? 3.561 4.833 -14.724 1.00 97.06 94 ALA A O 1
ATOM 715 N N . LEU A 1 95 ? 1.511 3.921 -14.625 1.00 95.88 95 LEU A N 1
ATOM 716 C CA . LEU A 1 95 ? 1.016 4.527 -15.868 1.00 95.88 95 LEU A CA 1
ATOM 717 C C . LEU A 1 95 ? 0.366 5.897 -15.650 1.00 95.88 95 LEU A C 1
ATOM 719 O O . LEU A 1 95 ? 0.622 6.814 -16.425 1.00 95.88 95 LEU A O 1
ATOM 723 N N . ALA A 1 96 ? -0.472 6.044 -14.622 1.00 94.62 96 ALA A N 1
ATOM 724 C CA . ALA A 1 96 ? -1.132 7.311 -14.337 1.00 94.62 96 ALA A CA 1
ATOM 725 C C . ALA A 1 96 ? -0.157 8.250 -13.617 1.00 94.62 96 ALA A C 1
ATOM 727 O O . ALA A 1 96 ? 0.334 7.930 -12.532 1.00 94.62 96 ALA A O 1
ATOM 728 N N . GLU A 1 97 ? 0.098 9.428 -14.193 1.00 92.44 97 GLU A N 1
ATOM 729 C CA . GLU A 1 97 ? 1.083 10.385 -13.667 1.00 92.44 97 GLU A CA 1
ATOM 730 C C . GLU A 1 97 ? 0.794 10.768 -12.206 1.00 92.44 97 GLU A C 1
ATOM 732 O O . GLU A 1 97 ? 1.700 10.810 -11.370 1.00 92.44 97 GLU A O 1
ATOM 737 N N . SER A 1 98 ? -0.482 10.988 -11.872 1.00 92.81 98 SER A N 1
ATOM 738 C CA . SER A 1 98 ? -0.909 11.338 -10.515 1.00 92.81 98 SER A CA 1
ATOM 739 C C . SER A 1 98 ? -0.577 10.234 -9.507 1.00 92.81 98 SER A C 1
ATOM 741 O O . SER A 1 98 ? -0.031 10.528 -8.445 1.00 92.81 98 SER A O 1
ATOM 743 N N . LEU A 1 99 ? -0.819 8.963 -9.844 1.00 95.31 99 LEU A N 1
ATOM 744 C CA . LEU A 1 99 ? -0.481 7.818 -8.993 1.00 95.31 99 LEU A CA 1
ATOM 745 C C . LEU A 1 99 ? 1.034 7.607 -8.895 1.00 95.31 99 LEU A C 1
ATOM 747 O O . LEU A 1 99 ? 1.559 7.401 -7.799 1.00 95.31 99 LEU A O 1
ATOM 751 N N . CYS A 1 100 ? 1.747 7.725 -10.015 1.00 95.00 100 CYS A N 1
ATOM 752 C CA . CYS A 1 100 ? 3.195 7.548 -10.061 1.00 95.00 100 CYS A CA 1
ATOM 753 C C . CYS A 1 100 ? 3.931 8.622 -9.241 1.00 95.00 100 CYS A C 1
ATOM 755 O O . CYS A 1 100 ? 4.931 8.345 -8.573 1.00 95.00 100 CYS A O 1
ATOM 757 N N . ARG A 1 101 ? 3.402 9.851 -9.215 1.00 93.69 101 ARG A N 1
ATOM 758 C CA . ARG A 1 101 ? 3.878 10.919 -8.327 1.00 93.69 101 ARG A CA 1
ATOM 759 C C . ARG A 1 101 ? 3.692 10.545 -6.856 1.00 93.69 101 ARG A C 1
ATOM 761 O O . ARG A 1 101 ? 4.640 10.670 -6.083 1.00 93.69 101 ARG A O 1
ATOM 768 N N . ARG A 1 102 ? 2.513 10.032 -6.482 1.00 94.56 102 ARG A N 1
ATOM 769 C CA . ARG A 1 102 ? 2.224 9.592 -5.106 1.00 94.56 102 ARG A CA 1
ATOM 770 C C . ARG A 1 102 ? 3.130 8.446 -4.655 1.00 94.56 102 ARG A C 1
ATOM 772 O O . ARG A 1 102 ? 3.593 8.486 -3.524 1.00 94.56 102 ARG A O 1
ATOM 779 N N . LEU A 1 103 ? 3.487 7.494 -5.524 1.00 94.75 103 LEU A N 1
ATOM 780 C CA . LEU A 1 103 ? 4.448 6.431 -5.176 1.00 94.75 103 LEU A CA 1
ATOM 781 C C . LEU A 1 103 ? 5.778 6.978 -4.635 1.00 94.75 103 LEU A C 1
ATOM 783 O O . LEU A 1 103 ? 6.361 6.400 -3.720 1.00 94.75 103 LEU A O 1
ATOM 787 N N . ARG A 1 104 ? 6.269 8.084 -5.209 1.00 93.19 104 ARG A N 1
ATOM 788 C CA . ARG A 1 104 ? 7.571 8.666 -4.851 1.00 93.19 104 ARG A CA 1
ATOM 789 C C . ARG A 1 104 ? 7.548 9.413 -3.522 1.00 93.19 104 ARG A C 1
ATOM 791 O O . ARG A 1 104 ? 8.566 9.460 -2.840 1.00 93.19 104 ARG A O 1
ATOM 798 N N . THR A 1 105 ? 6.420 10.026 -3.174 1.00 91.81 105 THR A N 1
ATOM 799 C CA . THR A 1 105 ? 6.328 10.952 -2.032 1.00 91.81 105 THR A CA 1
ATOM 800 C C . THR A 1 105 ? 5.455 10.440 -0.894 1.00 91.81 105 THR A C 1
ATOM 802 O O . THR A 1 105 ? 5.583 10.906 0.231 1.00 91.81 105 THR A O 1
ATOM 805 N N . GLU A 1 106 ? 4.559 9.499 -1.177 1.00 94.50 106 GLU A N 1
ATOM 806 C CA . GLU A 1 106 ? 3.470 9.078 -0.298 1.00 94.50 106 GLU A CA 1
ATOM 807 C C . GLU A 1 106 ? 3.331 7.549 -0.255 1.00 94.50 106 GLU A C 1
ATOM 809 O O . GLU A 1 106 ? 2.234 6.992 -0.305 1.00 94.50 106 GLU A O 1
ATOM 814 N N . TRP A 1 107 ? 4.470 6.854 -0.182 1.00 95.81 107 TRP A N 1
ATOM 815 C CA . TRP A 1 107 ? 4.505 5.395 -0.090 1.00 95.81 107 TRP A CA 1
ATOM 816 C C . TRP A 1 107 ? 3.979 4.891 1.254 1.00 95.81 107 TRP A C 1
ATOM 818 O O . TRP A 1 107 ? 2.980 4.192 1.281 1.00 95.81 107 TRP A O 1
ATOM 828 N N . ALA A 1 108 ? 4.605 5.279 2.367 1.00 95.88 108 ALA A N 1
ATOM 829 C CA . ALA A 1 108 ? 4.336 4.715 3.690 1.00 95.88 108 ALA A CA 1
ATOM 830 C C . ALA A 1 108 ? 3.027 5.243 4.313 1.00 95.88 108 ALA A C 1
ATOM 832 O O . ALA A 1 108 ? 3.049 6.100 5.191 1.00 95.88 108 ALA A O 1
ATOM 833 N N . LEU A 1 109 ? 1.873 4.767 3.843 1.00 95.25 109 LEU A N 1
ATOM 834 C CA . LEU A 1 109 ? 0.545 5.175 4.339 1.00 95.25 109 LEU A CA 1
ATOM 835 C C . LEU A 1 109 ? 0.029 4.355 5.526 1.00 95.25 109 LEU A C 1
ATOM 837 O O . LEU A 1 109 ? -0.718 4.892 6.3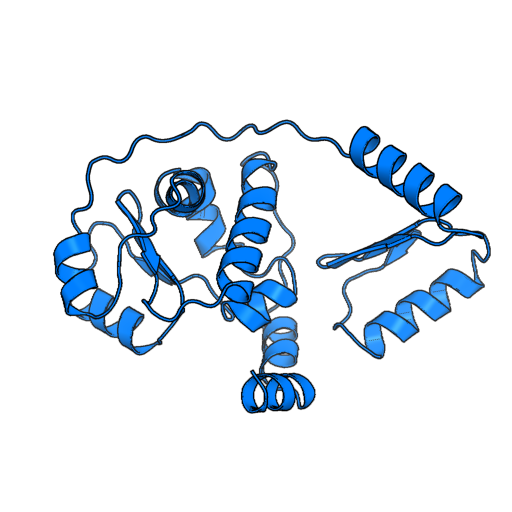35 1.00 95.25 109 LEU A O 1
ATOM 841 N N . VAL A 1 110 ? 0.359 3.068 5.615 1.00 93.69 110 VAL A N 1
ATOM 842 C CA . VAL A 1 110 ? -0.111 2.154 6.664 1.00 93.69 110 VAL A CA 1
ATOM 843 C C . VAL A 1 110 ? 0.987 1.129 6.971 1.00 93.69 110 VAL A C 1
ATOM 845 O O . VAL A 1 110 ? 1.721 0.756 6.052 1.00 93.69 110 VAL A O 1
ATOM 848 N N . PRO A 1 111 ? 1.122 0.654 8.222 1.00 94.25 111 PRO A N 1
ATOM 849 C CA . PRO A 1 111 ? 2.221 -0.223 8.626 1.00 94.25 111 PRO A CA 1
ATOM 850 C C . PRO A 1 111 ? 2.375 -1.499 7.805 1.00 94.25 111 PRO A C 1
ATOM 852 O O . PRO A 1 111 ? 3.494 -1.864 7.455 1.00 94.25 111 PRO A O 1
ATOM 855 N N . ASP A 1 112 ? 1.270 -2.164 7.467 1.00 92.88 112 ASP A N 1
ATOM 856 C CA . ASP A 1 112 ? 1.332 -3.488 6.852 1.00 92.88 112 ASP A CA 1
ATOM 857 C C . ASP A 1 112 ? 2.052 -3.461 5.504 1.00 92.88 112 ASP A C 1
ATOM 859 O O . ASP A 1 112 ? 3.003 -4.213 5.301 1.00 92.88 112 ASP A O 1
ATOM 863 N N . HIS A 1 113 ? 1.694 -2.570 4.577 1.00 92.31 113 HIS A N 1
ATOM 864 C CA . HIS A 1 113 ? 2.408 -2.557 3.300 1.00 92.31 113 HIS A CA 1
ATOM 865 C C . HIS A 1 113 ? 3.871 -2.126 3.464 1.00 92.31 113 HIS A C 1
ATOM 867 O O . HIS A 1 113 ? 4.698 -2.560 2.673 1.00 92.31 113 HIS A O 1
ATOM 873 N N . VAL A 1 114 ? 4.225 -1.328 4.478 1.00 95.00 114 VAL A N 1
ATOM 874 C CA . VAL A 1 114 ? 5.634 -1.010 4.765 1.00 95.00 114 VAL A CA 1
ATOM 875 C C . VAL A 1 114 ? 6.381 -2.277 5.177 1.00 95.00 114 VAL A C 1
ATOM 877 O O . VAL A 1 114 ? 7.461 -2.553 4.661 1.00 95.00 114 VAL A O 1
ATOM 880 N N . VAL A 1 115 ? 5.777 -3.087 6.045 1.00 92.81 115 VAL A N 1
ATOM 881 C CA . VAL A 1 115 ? 6.320 -4.373 6.497 1.00 92.81 115 VAL A CA 1
ATOM 882 C C . VAL A 1 115 ? 6.442 -5.385 5.349 1.00 92.81 115 VAL A C 1
ATOM 884 O O . VAL A 1 115 ? 7.453 -6.074 5.225 1.00 92.81 115 VAL A O 1
ATOM 887 N N . PHE A 1 116 ? 5.430 -5.486 4.485 1.00 92.38 116 PHE A N 1
ATOM 888 C CA . PHE A 1 116 ? 5.398 -6.490 3.415 1.00 92.38 116 PHE A CA 1
ATOM 889 C C . PHE A 1 116 ? 6.138 -6.065 2.138 1.00 92.38 116 PHE A C 1
ATOM 891 O O . PHE A 1 116 ? 6.698 -6.920 1.445 1.00 92.38 116 PHE A O 1
ATOM 898 N N . LEU A 1 117 ? 6.118 -4.775 1.795 1.00 95.25 117 LEU A N 1
ATOM 899 C CA . LEU A 1 117 ? 6.640 -4.238 0.530 1.00 95.25 117 LEU A CA 1
ATOM 900 C C . LEU A 1 117 ? 7.922 -3.416 0.700 1.00 95.25 117 LEU A C 1
ATOM 902 O O . LEU A 1 117 ? 8.587 -3.115 -0.292 1.00 95.25 117 LEU A O 1
ATOM 906 N N . GLY A 1 118 ? 8.283 -3.078 1.937 1.00 94.06 118 GLY A N 1
ATOM 907 C CA . GLY A 1 118 ? 9.462 -2.298 2.278 1.00 94.06 118 GLY A CA 1
ATOM 908 C C . GLY A 1 118 ? 9.181 -0.802 2.485 1.00 94.06 118 GLY A C 1
ATOM 909 O O . GLY A 1 118 ? 8.075 -0.311 2.246 1.00 94.06 118 GLY A O 1
ATOM 910 N N . PRO A 1 119 ? 10.210 -0.042 2.902 1.00 93.75 119 PRO A N 1
ATOM 911 C CA . PRO A 1 119 ? 10.071 1.343 3.367 1.00 93.75 119 PRO A CA 1
ATOM 912 C C . PRO A 1 119 ? 9.760 2.366 2.266 1.00 93.75 119 PRO A C 1
ATOM 914 O O . PRO A 1 119 ? 9.439 3.512 2.565 1.00 93.75 119 PRO A O 1
ATOM 917 N N . MET A 1 120 ? 9.906 1.996 0.993 1.00 94.75 120 MET A N 1
ATOM 918 C CA . MET A 1 120 ? 9.792 2.913 -0.148 1.00 94.75 120 MET A CA 1
ATOM 919 C C . MET A 1 120 ? 9.462 2.159 -1.434 1.00 94.75 120 MET A C 1
ATOM 921 O O . MET A 1 120 ? 10.000 1.077 -1.678 1.00 94.75 120 MET A O 1
ATOM 925 N N . ALA A 1 121 ? 8.672 2.789 -2.304 1.00 96.94 121 ALA A N 1
ATOM 926 C CA . ALA A 1 121 ? 8.470 2.329 -3.671 1.00 96.94 121 ALA A CA 1
ATOM 927 C C . ALA A 1 121 ? 9.793 2.335 -4.452 1.00 96.94 121 ALA A C 1
ATOM 929 O O . ALA A 1 121 ? 10.628 3.229 -4.294 1.00 96.94 121 ALA A O 1
ATOM 930 N N . ARG A 1 122 ? 9.979 1.359 -5.343 1.00 96.88 122 ARG A N 1
ATOM 931 C 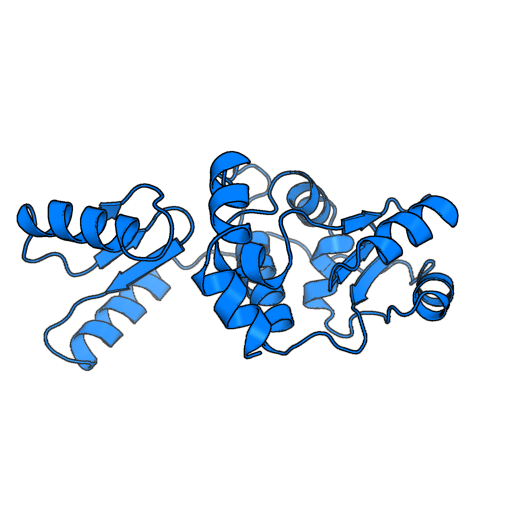CA . ARG A 1 122 ? 1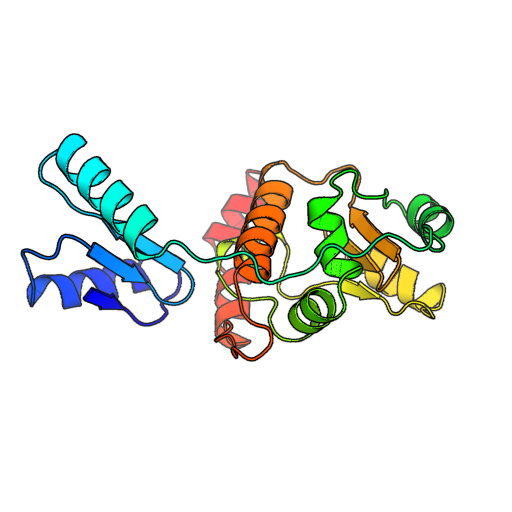1.081 1.353 -6.313 1.00 96.88 122 ARG A CA 1
ATOM 932 C C . ARG A 1 122 ? 10.597 1.871 -7.650 1.00 96.88 122 ARG A C 1
ATOM 934 O O . ARG A 1 122 ? 10.106 1.094 -8.461 1.00 96.88 122 ARG A O 1
ATOM 941 N N . VAL A 1 123 ? 10.714 3.179 -7.850 1.00 97.31 123 VAL A N 1
ATOM 942 C CA . VAL A 1 123 ? 10.280 3.837 -9.084 1.00 97.31 123 VAL A CA 1
ATOM 943 C C . VAL A 1 123 ? 11.480 4.085 -9.996 1.00 97.31 123 VAL A C 1
ATOM 945 O O . VAL A 1 123 ? 12.483 4.650 -9.564 1.00 97.31 123 VAL A O 1
ATOM 948 N N . LEU A 1 124 ? 11.380 3.644 -11.245 1.00 96.69 124 LEU A N 1
ATOM 949 C CA . LEU A 1 124 ? 12.343 3.887 -12.310 1.00 96.69 124 LEU A CA 1
ATOM 950 C C . LEU A 1 124 ? 11.754 4.879 -13.310 1.00 96.69 124 LEU A C 1
ATOM 952 O O . LEU A 1 124 ? 10.614 4.732 -13.751 1.00 96.69 124 LEU A O 1
ATOM 956 N N . GLU A 1 125 ? 12.569 5.856 -13.694 1.00 94.44 125 GLU A N 1
ATOM 957 C CA . GLU A 1 125 ? 12.250 6.777 -14.783 1.00 94.44 125 GLU A CA 1
ATOM 958 C C . GLU A 1 125 ? 12.216 6.042 -16.134 1.00 94.44 125 GLU A C 1
ATOM 960 O O . GLU A 1 125 ? 12.954 5.065 -16.318 1.00 94.44 125 GLU A O 1
ATOM 965 N N . PRO A 1 126 ? 11.472 6.546 -17.137 1.00 89.69 126 PRO A N 1
ATOM 966 C CA . PRO A 1 126 ? 11.425 5.928 -18.465 1.00 89.69 126 PRO A CA 1
ATOM 967 C C . PRO A 1 126 ? 12.802 5.866 -19.147 1.00 89.69 126 PRO A C 1
ATOM 969 O O . PRO A 1 126 ? 13.045 5.030 -20.016 1.00 89.69 126 PRO A O 1
ATOM 972 N N . SER A 1 127 ? 13.706 6.775 -18.768 1.00 91.12 127 SER A N 1
ATOM 973 C CA . SER A 1 127 ? 15.076 6.877 -19.274 1.00 91.12 127 SER A CA 1
ATOM 974 C C . SER A 1 127 ? 16.118 6.180 -18.393 1.00 91.12 127 SER A C 1
ATOM 976 O O . SER A 1 127 ? 17.310 6.420 -18.588 1.00 91.12 127 SER A O 1
ATOM 978 N N . ALA A 1 128 ? 15.705 5.366 -17.414 1.00 93.94 128 ALA A N 1
ATOM 979 C CA . ALA A 1 128 ? 16.631 4.682 -16.517 1.00 93.94 128 ALA A CA 1
ATOM 980 C C . ALA A 1 128 ? 17.655 3.843 -17.300 1.00 93.94 128 ALA A C 1
ATOM 982 O O . ALA A 1 128 ? 17.324 3.060 -18.192 1.00 93.94 128 ALA A O 1
ATOM 983 N N . SER A 1 129 ? 18.925 3.997 -16.949 1.00 94.94 129 SER A N 1
ATOM 984 C CA . SER A 1 129 ? 20.030 3.220 -17.495 1.00 94.94 129 SER A CA 1
ATOM 985 C C . SER A 1 129 ? 20.023 1.786 -16.962 1.00 94.94 129 SER A C 1
ATOM 987 O O . SER A 1 129 ? 19.498 1.487 -15.889 1.00 94.94 129 SER A O 1
ATOM 989 N N . LEU A 1 130 ? 20.699 0.875 -17.668 1.00 94.19 130 LEU A N 1
ATOM 990 C CA . LEU A 1 130 ? 20.849 -0.515 -17.219 1.00 94.19 130 LEU A CA 1
ATOM 991 C C . LEU A 1 130 ? 21.506 -0.622 -15.829 1.00 94.19 130 LEU A C 1
ATOM 993 O O . LEU A 1 130 ? 21.187 -1.528 -15.061 1.00 94.19 130 LEU A O 1
ATOM 997 N N . ASN A 1 131 ? 22.419 0.294 -15.496 1.00 95.19 131 ASN A N 1
ATOM 998 C CA . ASN A 1 131 ? 23.066 0.314 -14.185 1.00 95.19 131 ASN A CA 1
ATOM 999 C C . ASN A 1 131 ? 22.089 0.723 -13.076 1.00 95.19 131 ASN A C 1
ATOM 1001 O O . ASN A 1 131 ? 22.115 0.122 -12.004 1.00 95.19 131 ASN A O 1
ATOM 1005 N N . GLU A 1 132 ? 21.205 1.690 -13.334 1.00 94.31 132 GLU A N 1
ATOM 1006 C CA . GLU A 1 132 ? 20.144 2.076 -12.394 1.00 94.31 132 GLU A CA 1
ATOM 1007 C C . GLU A 1 132 ? 19.137 0.942 -12.199 1.00 94.31 132 GLU A C 1
ATOM 1009 O O . GLU A 1 132 ? 18.823 0.602 -11.060 1.00 94.31 132 GLU A O 1
ATOM 1014 N N . MET A 1 133 ? 18.718 0.282 -13.286 1.00 95.06 133 MET A N 1
ATOM 1015 C CA . MET A 1 133 ? 17.852 -0.900 -13.202 1.00 95.06 133 MET A CA 1
ATOM 1016 C C . MET A 1 133 ? 18.493 -2.004 -12.355 1.00 95.06 133 MET A C 1
ATOM 1018 O O . MET A 1 133 ? 17.859 -2.528 -11.444 1.00 95.06 133 MET A O 1
ATOM 1022 N N . ARG A 1 134 ? 19.771 -2.328 -12.597 1.00 95.12 134 ARG A N 1
ATOM 1023 C CA . ARG A 1 134 ? 20.511 -3.328 -11.806 1.00 95.12 134 ARG A CA 1
ATOM 1024 C C . ARG A 1 134 ? 20.623 -2.941 -10.339 1.00 95.12 134 ARG A C 1
ATOM 1026 O O . ARG A 1 134 ? 20.489 -3.806 -9.482 1.00 95.12 134 ARG A O 1
ATOM 1033 N N . LYS A 1 135 ? 20.861 -1.661 -10.041 1.00 94.56 135 LYS A N 1
ATOM 1034 C CA . LYS A 1 135 ? 20.907 -1.171 -8.662 1.00 94.56 135 LYS A CA 1
ATOM 1035 C C . LYS A 1 135 ? 19.574 -1.429 -7.959 1.00 94.56 135 LYS A C 1
ATOM 1037 O O . LYS A 1 135 ? 19.576 -2.045 -6.902 1.00 94.56 135 LYS A O 1
ATOM 1042 N N . VAL A 1 136 ? 18.460 -1.034 -8.575 1.00 93.38 136 VAL A N 1
ATOM 1043 C CA . VAL A 1 136 ? 17.115 -1.244 -8.018 1.00 93.38 136 VAL A CA 1
ATOM 1044 C C . VAL A 1 136 ? 16.795 -2.732 -7.846 1.00 93.38 136 VAL A C 1
ATOM 1046 O O . VAL A 1 136 ? 16.285 -3.132 -6.804 1.00 93.38 136 VAL A O 1
ATOM 1049 N N . VAL A 1 137 ? 17.145 -3.566 -8.826 1.00 93.25 137 VAL A N 1
ATOM 1050 C CA . VAL A 1 137 ? 16.977 -5.027 -8.753 1.00 93.25 137 VAL A CA 1
ATOM 1051 C C . VAL A 1 137 ? 17.765 -5.627 -7.586 1.00 93.25 137 VAL A C 1
ATOM 1053 O O . VAL A 1 137 ? 17.237 -6.463 -6.855 1.00 93.25 137 VAL A O 1
ATOM 1056 N N . ASN A 1 138 ? 19.003 -5.176 -7.367 1.00 93.44 138 ASN A N 1
ATOM 1057 C CA . ASN A 1 138 ? 19.851 -5.661 -6.276 1.00 93.44 138 ASN A CA 1
ATOM 1058 C C . ASN A 1 138 ? 19.315 -5.289 -4.885 1.00 93.44 138 ASN A C 1
ATOM 1060 O O . ASN A 1 138 ? 19.636 -5.967 -3.914 1.00 93.44 138 ASN A O 1
ATOM 1064 N N . GLU A 1 139 ? 18.497 -4.240 -4.778 1.00 90.50 139 GLU A N 1
ATOM 1065 C CA . GLU A 1 139 ? 17.804 -3.895 -3.531 1.00 90.50 139 GLU A CA 1
ATOM 1066 C C . GLU A 1 139 ? 16.666 -4.878 -3.209 1.00 90.50 139 GLU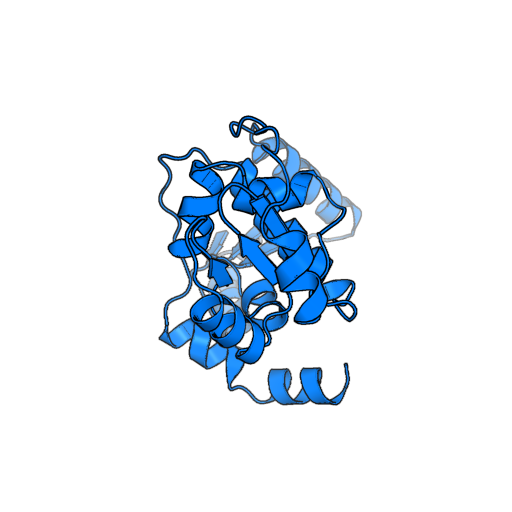 A C 1
ATOM 1068 O O . GLU A 1 139 ? 16.217 -4.954 -2.069 1.00 90.50 139 GLU A O 1
ATOM 1073 N N . GLY A 1 140 ? 16.226 -5.675 -4.188 1.00 89.94 140 GLY A N 1
ATOM 1074 C CA . GLY A 1 140 ? 15.423 -6.868 -3.951 1.00 89.94 140 GLY A CA 1
ATOM 1075 C C . GLY A 1 140 ? 13.959 -6.625 -3.583 1.00 89.94 140 GLY A C 1
ATOM 1076 O O . GLY A 1 140 ? 13.326 -7.548 -3.067 1.00 89.94 140 GLY A O 1
ATOM 1077 N N . ALA A 1 141 ? 13.402 -5.445 -3.864 1.00 93.62 141 ALA A N 1
ATOM 1078 C CA . ALA A 1 141 ? 11.991 -5.149 -3.608 1.00 93.62 141 ALA A CA 1
ATOM 1079 C C . ALA A 1 141 ? 11.054 -6.099 -4.385 1.00 93.62 141 ALA A C 1
ATOM 1081 O O . ALA A 1 141 ? 11.363 -6.453 -5.524 1.00 93.62 141 ALA A O 1
ATOM 1082 N N . PRO A 1 142 ? 9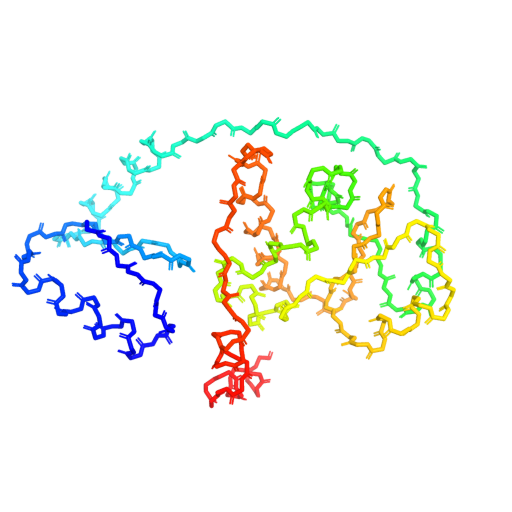.896 -6.499 -3.833 1.00 96.62 142 PRO A N 1
ATOM 1083 C CA . PRO A 1 142 ? 8.971 -7.402 -4.527 1.00 96.62 142 PRO A CA 1
ATOM 1084 C C . PRO A 1 142 ? 8.407 -6.800 -5.820 1.00 96.62 142 PRO A C 1
ATOM 1086 O O . PRO A 1 142 ? 8.121 -7.537 -6.760 1.00 96.62 142 PRO A O 1
ATOM 1089 N N . PHE A 1 143 ? 8.303 -5.468 -5.885 1.00 98.38 143 PHE A N 1
ATOM 1090 C CA . PHE A 1 143 ? 7.772 -4.735 -7.027 1.00 98.38 143 PHE A CA 1
ATOM 1091 C C . PHE A 1 143 ? 8.707 -3.605 -7.461 1.00 98.38 143 PHE A C 1
ATOM 1093 O O . PHE A 1 143 ? 9.324 -2.935 -6.630 1.00 98.38 143 PHE A O 1
ATOM 1100 N N . ILE A 1 144 ? 8.765 -3.374 -8.770 1.00 98.25 144 ILE A N 1
ATOM 1101 C CA . ILE A 1 144 ? 9.415 -2.236 -9.418 1.00 98.25 144 ILE A CA 1
ATOM 1102 C C . ILE A 1 144 ? 8.363 -1.530 -10.273 1.00 98.25 144 ILE A C 1
ATOM 1104 O O . ILE A 1 144 ? 7.658 -2.155 -11.062 1.00 98.25 144 ILE A O 1
ATOM 1108 N N . PHE A 1 145 ? 8.268 -0.216 -10.129 1.00 98.19 145 PHE A N 1
ATOM 1109 C CA . PHE A 1 145 ? 7.358 0.644 -10.872 1.00 98.19 145 PHE A CA 1
ATOM 1110 C C . PHE A 1 145 ? 8.171 1.369 -11.936 1.00 98.19 145 PHE A C 1
ATOM 1112 O O . PHE A 1 145 ? 9.075 2.124 -11.597 1.00 98.19 145 PHE A O 1
ATOM 1119 N N . VAL A 1 146 ? 7.889 1.147 -13.213 1.00 97.12 146 VAL A N 1
ATOM 1120 C CA . VAL A 1 146 ? 8.558 1.878 -14.294 1.00 97.12 146 VAL A CA 1
ATOM 1121 C C . VAL A 1 146 ? 7.567 2.880 -14.858 1.00 97.12 146 VAL A C 1
ATOM 1123 O O . VAL A 1 146 ? 6.545 2.488 -15.427 1.00 97.12 146 VAL A O 1
ATOM 1126 N N . GLU A 1 147 ? 7.859 4.166 -14.678 1.00 95.94 147 GLU A N 1
ATOM 1127 C CA . GLU A 1 147 ? 6.971 5.243 -15.108 1.00 95.94 147 GLU A CA 1
ATOM 1128 C C . GLU A 1 147 ? 6.642 5.128 -16.603 1.00 95.94 147 GLU A C 1
ATOM 1130 O O . GLU A 1 147 ? 7.520 4.933 -17.445 1.00 95.94 147 GLU A O 1
ATOM 1135 N N . GLY A 1 148 ? 5.350 5.204 -16.927 1.00 94.25 148 GLY A N 1
ATOM 1136 C CA . GLY A 1 148 ? 4.831 5.099 -18.291 1.00 94.25 148 GLY A CA 1
ATOM 1137 C C . GLY A 1 148 ? 4.882 3.696 -18.912 1.00 94.25 148 GLY A C 1
ATOM 1138 O O . GLY A 1 148 ? 4.359 3.520 -20.013 1.00 94.25 148 GLY A O 1
ATOM 1139 N N . ASP A 1 149 ? 5.462 2.706 -18.226 1.00 95.06 149 ASP A N 1
ATOM 1140 C CA . ASP A 1 149 ? 5.669 1.344 -18.740 1.00 95.06 149 ASP A CA 1
ATOM 1141 C C . ASP A 1 149 ? 4.827 0.301 -17.987 1.00 95.06 149 ASP A C 1
ATOM 1143 O O . ASP A 1 149 ? 4.236 -0.593 -18.594 1.00 95.06 149 ASP A O 1
ATOM 1147 N N . GLY A 1 150 ? 4.740 0.422 -16.658 1.00 96.62 150 GLY A N 1
ATOM 1148 C CA . GLY A 1 150 ? 3.915 -0.441 -15.810 1.00 96.62 150 GLY A CA 1
ATOM 1149 C C . GLY A 1 150 ? 4.634 -0.975 -14.572 1.00 96.62 150 GLY A C 1
ATOM 1150 O O . GLY A 1 150 ? 5.749 -0.574 -14.233 1.00 96.62 150 GLY A O 1
ATOM 1151 N N . VAL A 1 151 ? 3.968 -1.900 -13.882 1.00 98.19 151 VAL A N 1
ATOM 1152 C CA . VAL A 1 151 ? 4.501 -2.580 -12.698 1.00 98.19 151 VAL A CA 1
ATOM 1153 C C . VAL A 1 151 ? 5.173 -3.882 -13.113 1.00 98.19 151 VAL A C 1
ATOM 1155 O O . VAL A 1 151 ? 4.680 -4.619 -13.973 1.00 98.19 151 VAL A O 1
ATOM 1158 N N . TYR A 1 152 ? 6.301 -4.154 -12.472 1.00 98.12 152 TYR A N 1
ATOM 1159 C CA . TYR A 1 152 ? 7.083 -5.371 -12.580 1.00 98.12 152 TYR A CA 1
ATOM 1160 C C . TYR A 1 152 ? 7.200 -6.012 -11.205 1.00 98.12 152 TYR A C 1
ATOM 1162 O O . TYR A 1 152 ? 7.323 -5.313 -10.202 1.00 98.12 152 TYR A O 1
ATOM 1170 N N . GLN A 1 153 ? 7.162 -7.333 -11.149 1.00 98.00 153 GLN A N 1
ATOM 1171 C CA . GLN A 1 153 ? 7.146 -8.095 -9.907 1.00 98.00 153 GLN A CA 1
ATOM 1172 C C . GLN A 1 153 ? 8.183 -9.214 -9.952 1.00 98.00 153 GLN A C 1
ATOM 1174 O O . GLN A 1 153 ? 8.556 -9.675 -11.032 1.00 98.00 153 GLN A O 1
ATOM 1179 N N . LYS A 1 154 ? 8.658 -9.657 -8.791 1.00 97.31 154 LYS A N 1
ATOM 1180 C CA . LYS A 1 154 ? 9.439 -10.893 -8.721 1.00 97.31 154 LYS A CA 1
ATOM 1181 C C . LYS A 1 154 ? 8.544 -12.127 -8.948 1.00 97.31 154 LYS A C 1
ATOM 1183 O O . LYS A 1 154 ? 7.378 -12.099 -8.560 1.00 97.31 154 LYS A O 1
ATOM 1188 N N . PRO A 1 155 ? 9.080 -13.236 -9.486 1.00 95.69 155 PRO A N 1
ATOM 1189 C CA . PRO A 1 155 ? 8.328 -14.485 -9.640 1.00 95.69 155 PRO A CA 1
ATOM 1190 C C . PRO A 1 155 ? 7.837 -15.098 -8.319 1.00 95.69 155 PRO A C 1
ATOM 1192 O O . PRO A 1 155 ? 6.900 -15.889 -8.318 1.00 95.69 155 PRO A O 1
ATOM 1195 N N . ASP A 1 156 ? 8.481 -14.765 -7.197 1.00 94.69 156 ASP A N 1
ATOM 1196 C CA . ASP A 1 156 ? 8.185 -15.277 -5.856 1.00 94.69 156 ASP A CA 1
ATOM 1197 C C . ASP A 1 156 ? 7.342 -14.312 -5.002 1.00 94.69 156 ASP A C 1
ATOM 1199 O O . ASP A 1 156 ? 7.241 -14.494 -3.787 1.00 94.69 156 ASP A O 1
ATOM 1203 N N . VAL A 1 157 ? 6.710 -13.297 -5.613 1.00 96.62 157 VAL A N 1
ATOM 1204 C CA . VAL A 1 157 ? 5.768 -12.418 -4.905 1.00 96.62 157 VAL A CA 1
ATOM 1205 C C . VAL A 1 157 ? 4.665 -13.245 -4.246 1.00 96.62 157 VAL A C 1
ATOM 1207 O O . VAL A 1 157 ? 3.921 -13.988 -4.885 1.00 96.62 157 VAL A O 1
ATOM 1210 N N . THR A 1 158 ? 4.538 -13.075 -2.934 1.00 96.06 158 THR A N 1
ATOM 1211 C CA . THR A 1 158 ? 3.535 -13.774 -2.128 1.00 96.06 158 THR A CA 1
ATOM 1212 C C . THR A 1 158 ? 2.142 -13.169 -2.308 1.00 96.06 158 THR A C 1
ATOM 1214 O O . THR A 1 158 ? 1.982 -11.986 -2.625 1.00 96.06 158 THR A O 1
ATOM 1217 N N . SER A 1 159 ? 1.102 -13.953 -2.010 1.00 95.62 159 SER A N 1
ATOM 1218 C CA . SER A 1 159 ? -0.283 -13.459 -1.984 1.00 95.62 159 SER A CA 1
ATOM 1219 C C . SER A 1 159 ? -0.467 -12.287 -1.013 1.00 95.62 159 SER A C 1
ATOM 1221 O O . SER A 1 159 ? -1.210 -11.355 -1.313 1.00 95.62 159 SER A O 1
ATOM 1223 N N . ALA A 1 160 ? 0.249 -12.295 0.116 1.00 95.00 160 ALA A N 1
ATOM 1224 C CA . ALA A 1 160 ? 0.233 -11.208 1.087 1.00 95.00 160 ALA A CA 1
ATOM 1225 C C . ALA A 1 160 ? 0.825 -9.913 0.509 1.00 95.00 160 ALA A C 1
ATOM 1227 O O . ALA A 1 160 ? 0.215 -8.856 0.633 1.00 95.00 160 ALA A O 1
ATOM 1228 N N . GLN A 1 161 ? 1.968 -9.985 -0.179 1.00 97.00 161 GLN A N 1
ATOM 1229 C CA . GLN A 1 161 ? 2.561 -8.818 -0.842 1.00 97.00 161 GLN A CA 1
ATOM 1230 C C . GLN A 1 161 ? 1.642 -8.258 -1.932 1.00 97.00 161 GLN A C 1
ATOM 1232 O O . GLN A 1 161 ? 1.418 -7.050 -1.991 1.00 97.00 161 GLN A O 1
ATOM 1237 N N . LEU A 1 162 ? 1.046 -9.122 -2.755 1.00 97.25 162 LEU A N 1
ATOM 1238 C CA . LEU A 1 162 ? 0.098 -8.680 -3.775 1.00 97.25 162 LEU A CA 1
ATOM 1239 C C . LEU A 1 162 ? -1.140 -8.009 -3.157 1.00 97.25 162 LEU A C 1
ATOM 1241 O O . LEU A 1 162 ? -1.562 -6.950 -3.622 1.00 97.25 162 LEU A O 1
ATOM 1245 N N . ALA A 1 163 ? -1.690 -8.578 -2.079 1.00 97.12 163 ALA A N 1
ATOM 1246 C CA . ALA A 1 163 ? -2.822 -8.000 -1.358 1.00 97.12 163 ALA A CA 1
ATOM 1247 C C . ALA A 1 163 ? -2.490 -6.623 -0.761 1.00 97.12 163 ALA A C 1
ATOM 1249 O O . ALA A 1 163 ? -3.308 -5.708 -0.839 1.00 97.12 163 ALA A O 1
ATOM 1250 N N . GLN A 1 164 ? -1.281 -6.446 -0.221 1.00 97.50 164 GLN A N 1
ATOM 1251 C CA . GLN A 1 164 ? -0.839 -5.157 0.315 1.00 97.50 164 GLN A CA 1
ATOM 1252 C C . GLN A 1 164 ? -0.650 -4.105 -0.783 1.00 97.50 164 GLN A C 1
ATOM 1254 O O . GLN A 1 164 ? -1.071 -2.961 -0.609 1.00 97.50 164 GLN A O 1
ATOM 1259 N N . LEU A 1 165 ? -0.105 -4.484 -1.945 1.00 98.00 165 LEU A N 1
ATOM 1260 C CA . LEU A 1 165 ? -0.009 -3.568 -3.085 1.00 98.00 165 LEU A CA 1
ATOM 1261 C C . LEU A 1 165 ? -1.399 -3.182 -3.616 1.00 98.00 165 LEU A C 1
ATOM 1263 O O . LEU A 1 165 ? -1.636 -2.020 -3.947 1.00 98.00 165 LEU A O 1
ATOM 1267 N N . ARG A 1 166 ? -2.340 -4.135 -3.653 1.00 97.75 166 ARG A N 1
ATOM 1268 C CA . ARG A 1 166 ? -3.739 -3.879 -4.020 1.00 97.75 166 ARG A CA 1
ATOM 1269 C C . ARG A 1 166 ? -4.428 -2.940 -3.038 1.00 97.75 166 ARG A C 1
ATOM 1271 O O . ARG A 1 166 ? -5.058 -1.991 -3.487 1.00 97.75 166 ARG A O 1
ATOM 1278 N N . CYS A 1 167 ? -4.251 -3.147 -1.735 1.00 96.00 167 CYS A N 1
ATOM 1279 C CA . CYS A 1 167 ? -4.766 -2.250 -0.701 1.00 96.00 167 CYS A CA 1
ATOM 1280 C C . CYS A 1 167 ? -4.242 -0.818 -0.893 1.00 96.00 167 CYS A C 1
ATOM 1282 O O . CYS A 1 167 ? -5.022 0.134 -0.917 1.00 96.00 167 CYS A O 1
ATOM 1284 N N . TYR A 1 168 ? -2.933 -0.667 -1.120 1.00 96.88 168 TYR A N 1
ATOM 1285 C CA . TYR A 1 168 ? -2.321 0.629 -1.408 1.00 96.88 168 TYR A CA 1
ATOM 1286 C C . TYR A 1 168 ? -2.934 1.294 -2.652 1.00 96.88 168 TYR A C 1
ATOM 1288 O O . TYR A 1 168 ? -3.353 2.452 -2.602 1.00 96.88 168 TYR A O 1
ATOM 1296 N N . TYR A 1 169 ? -3.053 0.545 -3.752 1.00 96.88 169 TYR A N 1
ATOM 1297 C CA . TYR A 1 169 ? -3.698 1.011 -4.978 1.00 96.88 169 TYR A CA 1
ATOM 1298 C C . TYR A 1 169 ? -5.146 1.463 -4.747 1.00 96.88 169 TYR A C 1
ATOM 1300 O O . TYR A 1 169 ? -5.520 2.559 -5.164 1.00 96.88 169 TYR A O 1
ATOM 1308 N N . ASP A 1 170 ? -5.943 0.658 -4.042 1.00 94.81 170 ASP A N 1
ATOM 1309 C CA . ASP A 1 170 ? -7.346 0.951 -3.759 1.00 94.81 170 ASP A CA 1
ATOM 1310 C C . ASP A 1 170 ? -7.529 2.250 -2.964 1.00 94.81 170 ASP A C 1
ATOM 1312 O O . ASP A 1 170 ? -8.487 2.992 -3.204 1.00 94.81 170 ASP A O 1
ATOM 1316 N N . VAL A 1 171 ? -6.602 2.562 -2.057 1.00 93.12 171 VAL A N 1
ATOM 1317 C CA . VAL A 1 171 ? -6.582 3.854 -1.366 1.00 93.12 171 VAL A CA 1
ATOM 1318 C C . VAL A 1 171 ? -6.270 4.976 -2.353 1.00 93.12 171 VAL A C 1
ATOM 1320 O O . VAL A 1 171 ? -7.032 5.939 -2.438 1.00 93.12 171 VAL A O 1
ATOM 1323 N N . LEU A 1 172 ? -5.191 4.856 -3.132 1.00 94.06 172 LEU A N 1
ATOM 1324 C CA . LEU A 1 172 ? -4.737 5.941 -4.001 1.00 94.06 172 LEU A CA 1
ATOM 1325 C C . LEU A 1 172 ? -5.754 6.348 -5.070 1.00 94.06 172 LEU A C 1
ATOM 1327 O O . LEU A 1 172 ? -5.945 7.542 -5.296 1.00 94.06 172 LEU A O 1
ATOM 1331 N N . ILE A 1 173 ? -6.433 5.391 -5.705 1.00 94.00 173 ILE A N 1
ATOM 1332 C CA . ILE A 1 173 ? -7.376 5.707 -6.792 1.00 94.00 173 ILE A CA 1
ATOM 1333 C C . ILE A 1 173 ? -8.620 6.464 -6.332 1.00 94.00 173 ILE A C 1
ATOM 1335 O O . ILE A 1 173 ? -9.324 7.043 -7.154 1.00 94.00 173 ILE A O 1
ATOM 1339 N N . ARG A 1 174 ? -8.904 6.450 -5.028 1.00 92.25 174 ARG A N 1
ATOM 1340 C CA . ARG A 1 174 ? -10.057 7.110 -4.399 1.00 92.25 174 ARG A CA 1
ATOM 1341 C C . ARG A 1 174 ? -9.727 8.507 -3.872 1.00 92.25 174 ARG A C 1
ATOM 1343 O O . ARG A 1 174 ? -10.596 9.180 -3.319 1.00 92.25 174 ARG A O 1
ATOM 1350 N N . LEU A 1 175 ? -8.482 8.952 -4.031 1.00 89.31 175 LEU A N 1
ATOM 1351 C CA . LEU A 1 175 ? -8.004 10.236 -3.538 1.00 89.31 175 LEU A CA 1
ATOM 1352 C C . LEU A 1 175 ? -7.925 11.258 -4.675 1.00 89.31 175 LEU A C 1
ATOM 1354 O O . LEU A 1 175 ? -7.360 10.997 -5.734 1.00 89.31 175 LEU A O 1
ATOM 1358 N N . SER A 1 176 ? -8.448 12.462 -4.433 1.00 85.38 176 SER A N 1
ATOM 1359 C CA . SER A 1 176 ? -8.205 13.614 -5.313 1.00 85.38 176 SER A CA 1
ATOM 1360 C C . SER A 1 176 ? -6.712 13.930 -5.346 1.00 85.38 176 SER A C 1
ATOM 1362 O O . SER A 1 176 ? -6.069 13.931 -4.300 1.00 85.38 176 SER A O 1
ATOM 1364 N N . GLU A 1 177 ? -6.154 14.261 -6.510 1.00 80.06 177 GLU A N 1
ATOM 1365 C CA . GLU A 1 177 ? -4.738 14.633 -6.675 1.00 80.06 177 GLU A CA 1
ATOM 1366 C C . GLU A 1 177 ? -4.290 15.845 -5.835 1.00 80.06 177 GLU A C 1
ATOM 1368 O O . GLU A 1 177 ? -3.098 16.022 -5.597 1.00 80.06 177 GLU A O 1
ATOM 1373 N N . HIS A 1 178 ? -5.228 16.658 -5.340 1.00 83.38 178 HIS A N 1
ATOM 1374 C CA . HIS A 1 178 ? -4.934 17.835 -4.517 1.00 83.38 178 HIS A CA 1
ATOM 1375 C C . HIS A 1 178 ? -4.875 17.535 -3.013 1.00 83.38 178 HIS A C 1
ATOM 1377 O O . HIS A 1 178 ? -4.450 18.388 -2.230 1.00 83.38 178 HIS A O 1
ATOM 1383 N N . VAL A 1 179 ? -5.293 16.339 -2.586 1.00 88.44 179 VAL A N 1
ATOM 1384 C CA . VAL A 1 179 ? -5.223 15.930 -1.179 1.00 88.44 179 VAL A CA 1
ATOM 1385 C C . VAL A 1 179 ? -3.797 15.509 -0.844 1.00 88.44 179 VAL A C 1
ATOM 1387 O O . VAL A 1 179 ? -3.261 14.576 -1.450 1.00 88.44 179 VAL A O 1
ATOM 1390 N N . ARG A 1 180 ? -3.208 16.174 0.153 1.00 87.12 180 ARG A N 1
ATOM 1391 C CA . ARG A 1 180 ? -1.941 15.757 0.764 1.00 87.12 180 ARG A CA 1
ATOM 1392 C C . ARG A 1 180 ? -2.183 14.604 1.724 1.00 87.12 180 ARG A C 1
ATOM 1394 O O . ARG A 1 180 ? -3.080 14.697 2.563 1.00 87.12 180 ARG A O 1
ATOM 1401 N N . LEU A 1 181 ? -1.367 13.560 1.631 1.00 91.44 181 LEU A N 1
ATOM 1402 C CA . LEU A 1 181 ? -1.434 12.435 2.556 1.00 91.44 181 LEU A CA 1
ATOM 1403 C C . LEU A 1 181 ? -0.473 12.631 3.723 1.00 91.44 181 LEU A C 1
ATOM 1405 O O . LEU A 1 181 ? 0.640 13.130 3.569 1.00 91.44 181 LEU A O 1
ATOM 1409 N N . CYS A 1 182 ? -0.920 12.225 4.908 1.00 91.88 182 CYS A N 1
ATOM 1410 C CA . CYS A 1 182 ? -0.031 12.026 6.042 1.00 91.88 182 CYS A CA 1
ATOM 1411 C C . CYS A 1 182 ? 0.578 10.633 5.911 1.00 91.88 182 CYS A C 1
ATOM 1413 O O . CYS A 1 182 ? -0.156 9.647 5.913 1.00 91.88 182 CYS A O 1
ATOM 1415 N N . THR A 1 183 ? 1.895 10.560 5.783 1.00 95.31 183 THR A N 1
ATOM 1416 C CA . THR A 1 183 ? 2.654 9.309 5.739 1.00 95.31 183 THR A CA 1
ATOM 1417 C C . THR A 1 183 ? 3.332 9.059 7.077 1.00 95.31 183 THR A C 1
ATOM 1419 O O . THR A 1 183 ? 3.479 9.975 7.888 1.00 95.31 183 THR A O 1
ATOM 1422 N N . LEU A 1 184 ? 3.758 7.817 7.287 1.00 95.94 184 LEU A N 1
ATOM 1423 C CA . LEU A 1 184 ? 4.632 7.459 8.391 1.00 95.94 184 LEU A CA 1
ATOM 1424 C C . LEU A 1 184 ? 5.979 8.172 8.234 1.00 95.94 184 LEU A C 1
ATOM 1426 O O . LEU A 1 184 ? 6.530 8.274 7.133 1.00 95.94 184 LEU A O 1
ATOM 1430 N N . SER A 1 185 ? 6.502 8.670 9.346 1.00 95.25 185 SER A N 1
ATOM 1431 C CA . SER A 1 185 ? 7.822 9.280 9.425 1.00 95.25 185 SER A CA 1
ATOM 1432 C C . SER A 1 185 ? 8.930 8.237 9.256 1.00 95.25 185 SER A C 1
ATOM 1434 O O . SER A 1 185 ? 8.716 7.032 9.393 1.00 95.25 185 SER A O 1
ATOM 1436 N N . ALA A 1 186 ? 10.153 8.696 8.985 1.00 93.50 186 ALA A N 1
ATOM 1437 C CA . ALA A 1 186 ? 11.306 7.802 8.875 1.00 93.50 186 ALA A CA 1
ATOM 1438 C C . ALA A 1 186 ? 11.573 7.018 10.175 1.00 93.50 186 ALA A C 1
ATOM 1440 O O . ALA A 1 186 ? 11.980 5.860 10.109 1.00 93.50 186 ALA A O 1
ATOM 1441 N N . GLU A 1 187 ? 11.313 7.631 11.333 1.00 93.88 187 GLU A N 1
ATOM 1442 C CA . GLU A 1 187 ? 11.438 6.992 12.649 1.00 93.88 187 GLU A CA 1
ATOM 1443 C C . GLU A 1 187 ? 10.382 5.893 12.821 1.00 93.88 187 GLU A C 1
ATOM 1445 O O . GLU A 1 187 ? 10.719 4.758 13.142 1.00 93.88 187 GLU A O 1
ATOM 1450 N N . GLU A 1 188 ? 9.120 6.182 12.488 1.00 94.75 188 GLU A N 1
ATOM 1451 C CA . GLU A 1 188 ? 8.028 5.201 12.555 1.00 94.75 188 GLU A CA 1
ATOM 1452 C C . GLU A 1 188 ? 8.255 4.019 11.600 1.00 94.75 188 GLU A C 1
ATOM 1454 O O . GLU A 1 188 ? 7.966 2.877 11.949 1.00 94.75 188 GLU A O 1
ATOM 1459 N N . ILE A 1 189 ? 8.798 4.269 10.404 1.00 94.19 189 ILE A N 1
ATOM 1460 C CA . ILE A 1 189 ? 9.170 3.219 9.445 1.00 94.19 189 ILE A CA 1
ATOM 1461 C C . ILE A 1 189 ? 10.316 2.358 9.993 1.00 94.19 189 ILE A C 1
ATOM 1463 O O . ILE A 1 189 ? 10.265 1.134 9.878 1.00 94.19 189 ILE A O 1
ATOM 1467 N N . ALA A 1 190 ? 11.346 2.968 10.585 1.00 91.62 190 ALA A N 1
ATOM 1468 C CA . ALA A 1 190 ? 12.466 2.231 11.168 1.00 91.62 190 ALA A CA 1
ATOM 1469 C C . ALA A 1 190 ? 11.999 1.325 12.320 1.00 91.62 190 ALA A C 1
ATOM 1471 O O . ALA A 1 190 ? 12.326 0.135 12.343 1.00 91.62 190 ALA A O 1
ATOM 1472 N N . ASP A 1 191 ? 11.149 1.854 13.201 1.00 89.69 191 ASP A N 1
ATOM 1473 C CA . ASP A 1 191 ? 10.562 1.122 14.326 1.00 89.69 191 ASP A CA 1
ATOM 1474 C C . ASP A 1 191 ? 9.700 -0.074 13.890 1.00 89.69 191 ASP A C 1
ATOM 1476 O O . ASP A 1 191 ? 9.580 -1.056 14.630 1.00 89.69 191 ASP A O 1
ATOM 1480 N N . LEU A 1 192 ? 9.091 -0.004 12.701 1.00 89.12 192 LEU A N 1
ATOM 1481 C CA . LEU A 1 192 ? 8.300 -1.088 12.110 1.00 89.12 192 LEU A CA 1
ATOM 1482 C C . LEU A 1 192 ? 9.145 -2.197 11.481 1.00 89.12 192 LEU A C 1
ATOM 1484 O O . LEU A 1 192 ? 8.679 -3.333 11.404 1.00 89.12 192 LEU A O 1
ATOM 1488 N N . LEU A 1 193 ? 10.350 -1.887 11.002 1.00 85.38 193 LEU A N 1
ATOM 1489 C CA . LEU A 1 193 ? 11.171 -2.830 10.237 1.00 85.38 193 LEU A CA 1
ATOM 1490 C C . LEU A 1 193 ? 12.259 -3.516 11.076 1.00 85.38 193 LEU A C 1
ATOM 1492 O O . LEU A 1 193 ? 12.673 -4.619 10.727 1.00 85.38 193 LEU A O 1
ATOM 1496 N N . ASP A 1 194 ? 12.706 -2.917 12.184 1.00 74.25 194 ASP A N 1
ATOM 1497 C CA . ASP A 1 194 ? 13.815 -3.450 12.999 1.00 74.25 194 ASP A CA 1
ATOM 1498 C C . ASP A 1 194 ? 13.376 -4.171 14.295 1.00 74.25 194 ASP A C 1
ATOM 1500 O O . ASP A 1 194 ? 14.192 -4.493 15.163 1.00 74.25 194 ASP A O 1
ATOM 1504 N N . TRP A 1 195 ? 12.087 -4.480 14.459 1.00 67.88 195 TRP A N 1
ATOM 1505 C CA . TRP A 1 195 ? 11.573 -5.046 15.714 1.00 67.88 195 TRP A CA 1
ATOM 1506 C C . TRP A 1 195 ? 11.411 -6.575 15.718 1.00 67.88 195 TRP A C 1
ATOM 1508 O O . TRP A 1 195 ? 11.332 -7.250 14.688 1.00 67.88 195 TRP A O 1
ATOM 1518 N N . ASP A 1 196 ? 11.355 -7.135 16.927 1.00 60.44 196 ASP A N 1
ATOM 1519 C CA . ASP A 1 196 ? 11.500 -8.572 17.168 1.00 60.44 196 ASP A CA 1
ATOM 1520 C C . ASP A 1 196 ? 10.384 -9.443 16.580 1.00 60.44 196 ASP A C 1
ATOM 1522 O O . ASP A 1 196 ? 10.669 -10.548 16.110 1.00 60.44 196 ASP A O 1
ATOM 1526 N N . ALA A 1 197 ? 9.124 -8.988 16.562 1.00 60.09 197 ALA A N 1
ATOM 1527 C CA . ALA A 1 197 ? 8.057 -9.814 15.995 1.00 60.09 197 ALA A CA 1
ATOM 1528 C C . ALA A 1 197 ? 8.058 -9.803 14.461 1.00 60.09 197 ALA A C 1
ATOM 1530 O O . ALA A 1 197 ? 7.656 -10.796 13.861 1.00 60.09 197 ALA A O 1
ATOM 1531 N N . GLU A 1 198 ? 8.575 -8.753 13.819 1.00 62.03 198 GLU A N 1
ATOM 1532 C CA . GLU A 1 198 ? 8.809 -8.774 12.373 1.00 62.03 198 GLU A CA 1
ATOM 1533 C C . GLU A 1 198 ?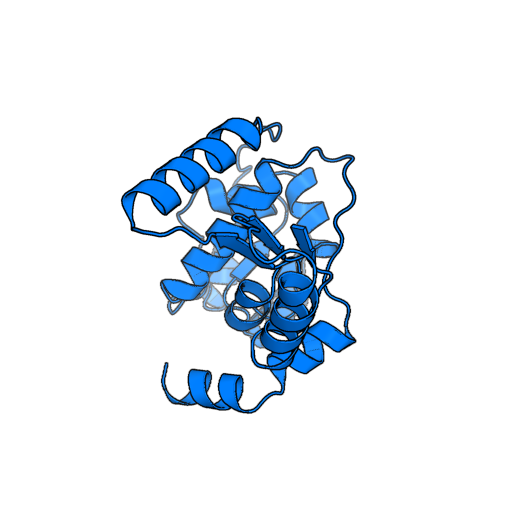 9.942 -9.743 12.022 1.00 62.03 198 GLU A C 1
ATOM 1535 O O . GLU A 1 198 ? 9.797 -10.592 11.141 1.00 62.03 198 GLU A O 1
ATOM 1540 N N . LYS A 1 199 ? 11.025 -9.729 12.808 1.00 61.56 199 LYS A N 1
ATOM 1541 C CA . LYS A 1 199 ? 12.095 -10.736 12.717 1.00 61.56 199 LYS A CA 1
ATOM 1542 C C . LYS A 1 199 ? 11.567 -12.157 12.955 1.00 61.56 199 LYS A C 1
ATOM 1544 O O . LYS A 1 199 ? 12.087 -13.108 12.374 1.00 61.56 199 LYS A O 1
ATOM 1549 N N . TYR A 1 200 ? 10.542 -12.326 13.793 1.00 61.97 200 TYR A N 1
ATOM 1550 C CA . TYR A 1 200 ? 9.858 -13.606 13.993 1.00 61.97 200 TYR A CA 1
ATOM 1551 C C . TYR A 1 200 ? 8.957 -13.984 12.807 1.00 61.97 200 TYR A C 1
ATOM 1553 O O . TYR A 1 200 ? 9.012 -15.129 12.365 1.00 61.97 200 TYR A O 1
ATOM 1561 N N . ARG A 1 201 ? 8.171 -13.051 12.253 1.00 70.50 201 ARG A N 1
ATOM 1562 C CA . ARG A 1 201 ? 7.337 -13.279 11.060 1.00 70.50 201 ARG A CA 1
ATOM 1563 C C . ARG A 1 201 ? 8.191 -13.727 9.879 1.00 70.50 201 ARG A C 1
ATOM 1565 O O . ARG A 1 201 ? 7.891 -14.751 9.284 1.00 70.50 201 ARG A O 1
ATOM 1572 N N . GLN A 1 202 ? 9.284 -13.018 9.593 1.00 62.94 202 GLN A N 1
ATOM 1573 C CA . GLN A 1 202 ? 10.202 -13.348 8.495 1.00 62.94 202 GLN A CA 1
ATOM 1574 C C . GLN A 1 202 ? 10.851 -14.731 8.641 1.00 62.94 202 GLN A C 1
ATOM 1576 O O . GLN A 1 202 ? 11.156 -15.370 7.644 1.00 62.94 202 GLN A O 1
ATOM 1581 N N . LYS A 1 203 ? 11.059 -15.213 9.873 1.00 63.09 203 LYS A N 1
ATOM 1582 C CA . LYS A 1 203 ? 11.597 -16.560 10.129 1.00 63.09 203 LYS A CA 1
ATOM 1583 C C . LYS A 1 203 ? 10.577 -17.682 9.918 1.00 63.09 203 LYS A C 1
ATOM 1585 O O . LYS A 1 203 ? 10.993 -18.831 9.818 1.00 63.09 203 LYS A O 1
ATOM 1590 N N . ASN A 1 204 ? 9.281 -17.370 9.915 1.00 50.81 204 ASN A N 1
ATOM 1591 C CA . ASN A 1 204 ? 8.191 -18.353 9.902 1.00 50.81 204 ASN A CA 1
ATOM 1592 C C . ASN A 1 204 ? 7.206 -18.166 8.727 1.00 50.81 204 ASN A C 1
ATOM 1594 O O . ASN A 1 204 ? 6.145 -18.790 8.736 1.00 50.81 204 ASN A O 1
ATOM 1598 N N . ALA A 1 205 ? 7.530 -17.298 7.765 1.00 55.00 205 ALA A N 1
ATOM 1599 C CA . ALA A 1 205 ? 6.787 -17.075 6.522 1.00 55.00 205 ALA A CA 1
ATOM 1600 C C . ALA A 1 205 ? 7.460 -17.820 5.365 1.00 55.00 205 ALA A C 1
ATOM 1602 O O . ALA A 1 205 ? 6.712 -18.320 4.497 1.00 55.00 205 ALA A O 1
#

InterPro domains:
  IPR036409 Class II aldolase/adducin N-terminal domain superfamily [G3DSA:3.40.225.10] (1-62)
  IPR036409 Class II aldolase/adducin N-terminal domain superfamily [SSF53639] (2-61)

Organism: NCBI:txid568783

Sequence (205 aa):
MYIDYFKPGADLATAVFQQIKHVPDVEVVFLKNHGAVIGGDDVESVDRILRLLISALQTAVPVEITQPHGRRCAAVLSTLGYEACGDDSLNQLALAESLCRRLRTEWALVPDHVVFLGPMARVLEPSASLNEMRKVVNEGAPFIFVEGDGVYQKPDVTSAQLAQLRCYYDVLIRLSEHVRLCTLSAEEIADLLDWDAEKYRQKNA

Secondary structure (DSSP, 8-state):
-EE----TTHHHHHHHHHHHTT-TT--EEEETTTEEEE--SSHHHHHHHHHHHHHHT-----PPPPPP---SSHHHHHHTT-EE---HHHHHHHHSHHHHHHHHH---SSHHHHHHH-SS--EE-TT--HHHHHHHHHTT-SEEEETTTEEEE-TT--HHHHHHHHHHHHHHTTS-TTPPPPPPPHHHHHHHHSSHHHHHHHHH-

Radius of gyration: 19.15 Å; chains: 1; bounding box: 48×36×54 Å